Protein AF-A0A3B9D606-F1 (afdb_monomer)

Nearest PDB structures (foldseek):
  7p5m-assembly1_B  TM=1.530E-01  e=7.266E+00  Homo sapiens
  7p54-assembly1_B  TM=1.632E-01  e=9.571E+00  Homo sapiens

Mean predicted aligned error: 5.42 Å

Secondary structure (DSSP, 8-state):
---TTHHHHHHHHHHHHHT--HHHHHHHHHHHHHHHHHHHHHHHHHHHHHHHHHHHHHHHHHHHHHHHH-SS--HHHHHHHHHHHHHHTTTTB-TTSB-TT-HHHHHHHHHHHHHGGGGGGSHHHHHHHHHHHHHHHHHHHHHHHSPPPPHHHHHHHHHHS-HHHHHHS-HHHHHHHHHHHHIIIIIHHHHHHHHHHHHHHHHHHHHHHT--SHHHHHHHHHHGGGTT--HHHHHHHHHH-

Radius of gyration: 26.98 Å; Cα contacts (8 Å, |Δi|>4): 213; chains: 1; bounding box: 65×30×75 Å

Structure (mmCIF, N/CA/C/O backbone):
data_AF-A0A3B9D606-F1
#
_entry.id   AF-A0A3B9D606-F1
#
loop_
_atom_site.group_PDB
_atom_site.id
_atom_site.type_symbol
_atom_site.label_atom_id
_atom_site.label_alt_id
_atom_site.label_comp_id
_atom_site.label_asym_id
_atom_site.label_entity_id
_atom_site.label_seq_id
_atom_site.pdbx_PDB_ins_code
_atom_site.Cartn_x
_atom_site.Cartn_y
_atom_site.Cartn_z
_atom_site.occupancy
_atom_site.B_iso_or_equiv
_atom_site.auth_seq_id
_atom_site.auth_comp_id
_atom_site.auth_asym_id
_atom_site.auth_atom_id
_atom_site.pdbx_PDB_model_num
ATOM 1 N N . MET A 1 1 ? 32.172 -7.379 -9.299 1.00 36.72 1 MET A N 1
ATOM 2 C CA . MET A 1 1 ? 31.245 -6.794 -8.311 1.00 36.72 1 MET A CA 1
ATOM 3 C C . MET A 1 1 ? 30.836 -5.449 -8.864 1.00 36.72 1 MET A C 1
ATOM 5 O O . MET A 1 1 ? 31.648 -4.536 -8.827 1.00 36.72 1 MET A O 1
ATOM 9 N N . PHE A 1 2 ? 29.664 -5.385 -9.486 1.00 43.66 2 PHE A N 1
ATOM 10 C CA . PHE A 1 2 ? 29.096 -4.145 -10.012 1.00 43.66 2 PHE A CA 1
ATOM 11 C C . PHE A 1 2 ? 28.430 -3.394 -8.852 1.00 43.66 2 PHE A C 1
ATOM 13 O O . PHE A 1 2 ? 27.805 -4.020 -7.994 1.00 43.66 2 PHE A O 1
ATOM 20 N N . GLY A 1 3 ? 28.663 -2.089 -8.749 1.00 42.41 3 GLY A N 1
ATOM 21 C CA . GLY A 1 3 ? 28.030 -1.233 -7.753 1.00 42.41 3 GLY A CA 1
ATOM 22 C C . GLY A 1 3 ? 26.578 -0.932 -8.132 1.00 42.41 3 GLY A C 1
ATOM 23 O O . GLY A 1 3 ? 26.237 -0.882 -9.304 1.00 42.41 3 GLY A O 1
ATOM 24 N N . ARG A 1 4 ? 25.725 -0.681 -7.133 1.00 50.84 4 ARG A N 1
ATOM 25 C CA . ARG A 1 4 ? 24.256 -0.471 -7.232 1.00 50.84 4 ARG A CA 1
ATOM 26 C C . ARG A 1 4 ? 23.772 0.693 -8.124 1.00 50.84 4 ARG A C 1
ATOM 28 O O . ARG A 1 4 ? 22.576 0.895 -8.255 1.00 50.84 4 ARG A O 1
ATOM 35 N N . ASN A 1 5 ? 24.679 1.514 -8.658 1.00 59.31 5 ASN A N 1
ATOM 36 C CA . ASN A 1 5 ? 24.373 2.584 -9.623 1.00 59.31 5 ASN A CA 1
ATOM 37 C C . ASN A 1 5 ? 24.813 2.216 -11.051 1.00 59.31 5 ASN A C 1
ATOM 39 O O . ASN A 1 5 ? 24.544 2.967 -11.986 1.00 59.31 5 ASN A O 1
ATOM 43 N N . ASP A 1 6 ? 25.488 1.079 -11.223 1.00 80.25 6 ASP A N 1
ATOM 44 C CA . ASP A 1 6 ? 26.112 0.708 -12.485 1.00 80.25 6 ASP A CA 1
ATOM 45 C C . ASP A 1 6 ? 25.091 0.066 -13.435 1.00 80.25 6 ASP A C 1
ATOM 47 O O . ASP A 1 6 ? 25.188 0.272 -14.639 1.00 80.25 6 ASP A O 1
ATOM 51 N N . PHE A 1 7 ? 24.081 -0.665 -12.941 1.00 90.44 7 PHE A N 1
ATOM 52 C CA . PHE A 1 7 ? 23.128 -1.361 -13.816 1.00 90.44 7 PHE A CA 1
ATOM 53 C C . PHE A 1 7 ? 22.207 -0.407 -14.578 1.00 90.44 7 PHE A C 1
ATOM 55 O O . PHE A 1 7 ? 22.089 -0.514 -15.795 1.00 90.44 7 PHE A O 1
ATOM 62 N N . ILE A 1 8 ? 21.600 0.572 -13.901 1.00 92.19 8 ILE A N 1
ATOM 63 C CA . ILE A 1 8 ? 20.728 1.558 -14.562 1.00 92.19 8 ILE A CA 1
ATOM 64 C C . ILE A 1 8 ? 21.511 2.401 -15.568 1.00 92.19 8 ILE A C 1
ATOM 66 O O . ILE A 1 8 ? 21.001 2.691 -16.651 1.00 92.19 8 ILE A O 1
ATOM 70 N N . GLU A 1 9 ? 22.756 2.762 -15.252 1.00 92.88 9 GLU A N 1
ATOM 71 C CA . GLU A 1 9 ? 23.627 3.453 -16.204 1.00 92.88 9 GLU A CA 1
ATOM 72 C C . GLU A 1 9 ? 24.025 2.538 -17.377 1.00 92.88 9 GLU A C 1
ATOM 74 O O . GLU A 1 9 ? 24.015 2.994 -18.518 1.00 92.88 9 GLU A O 1
ATOM 79 N N . ASN A 1 10 ? 24.242 1.236 -17.157 1.00 94.06 10 ASN A N 1
ATOM 80 C CA . ASN A 1 10 ? 24.455 0.272 -18.244 1.00 94.06 10 ASN A CA 1
ATOM 81 C C . ASN A 1 10 ? 23.221 0.145 -19.153 1.00 94.06 10 ASN A C 1
ATOM 83 O O . ASN A 1 10 ? 23.363 0.111 -20.375 1.00 94.06 10 ASN A O 1
ATOM 87 N N . ILE A 1 11 ? 22.010 0.113 -18.586 1.00 95.94 11 ILE A N 1
ATOM 88 C CA . ILE A 1 11 ? 20.757 0.098 -19.356 1.00 95.94 11 ILE A CA 1
ATOM 89 C C . ILE A 1 11 ? 20.606 1.386 -20.161 1.00 95.94 11 ILE A C 1
ATOM 91 O O . ILE A 1 11 ? 20.284 1.343 -21.346 1.00 95.94 11 ILE A O 1
ATOM 95 N N . LYS A 1 12 ? 20.889 2.537 -19.554 1.00 96.25 12 LYS A N 1
ATOM 96 C CA . LYS A 1 12 ? 20.883 3.837 -20.231 1.00 96.25 12 LYS A CA 1
ATOM 97 C C . LYS A 1 12 ? 21.862 3.874 -21.407 1.00 96.25 12 LYS A C 1
ATOM 99 O O . LYS A 1 12 ? 21.489 4.333 -22.489 1.00 96.25 12 LYS A O 1
ATOM 104 N N . ASP A 1 13 ? 23.084 3.386 -21.214 1.00 96.06 13 ASP A N 1
ATOM 105 C CA . ASP A 1 13 ? 24.101 3.314 -22.263 1.00 96.06 13 ASP A CA 1
ATOM 106 C C . ASP A 1 13 ? 23.686 2.346 -23.381 1.00 96.06 13 ASP A C 1
ATOM 108 O O . ASP A 1 13 ? 23.854 2.658 -24.563 1.00 96.06 13 ASP A O 1
ATOM 112 N N . ALA A 1 14 ? 23.074 1.211 -23.035 1.00 96.38 14 ALA A N 1
ATOM 113 C CA . ALA A 1 14 ? 22.536 0.247 -23.992 1.00 96.38 14 ALA A CA 1
ATOM 114 C C . ALA A 1 14 ? 21.368 0.809 -24.808 1.00 96.38 14 ALA A C 1
ATOM 116 O O . ALA A 1 14 ? 21.362 0.670 -26.031 1.00 96.38 14 ALA A O 1
ATOM 117 N N . LEU A 1 15 ? 20.428 1.514 -24.175 1.00 97.25 15 LEU A N 1
ATOM 118 C CA . LEU A 1 15 ? 19.340 2.216 -24.862 1.00 97.25 15 LEU A CA 1
ATOM 119 C C . LEU A 1 15 ? 19.886 3.269 -25.832 1.00 97.25 15 LEU A C 1
ATOM 121 O O . LEU A 1 15 ? 19.448 3.341 -26.982 1.00 97.25 15 LEU A O 1
ATOM 125 N N . ALA A 1 16 ? 20.885 4.047 -25.408 1.00 96.25 16 ALA A N 1
ATOM 126 C CA . ALA A 1 16 ? 21.524 5.037 -26.268 1.00 96.25 16 ALA A CA 1
ATOM 127 C C . ALA A 1 16 ? 22.238 4.379 -27.462 1.00 96.25 16 ALA A C 1
ATOM 129 O O . ALA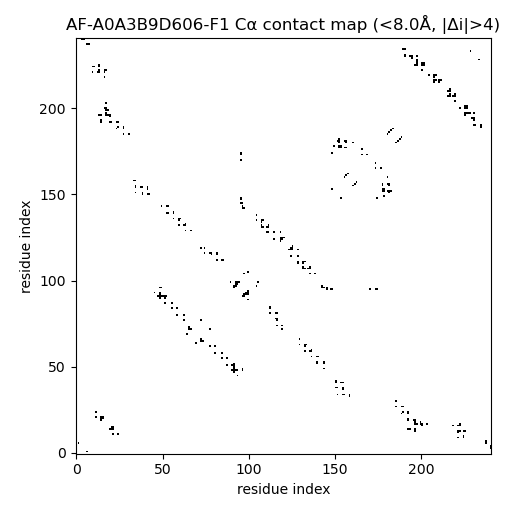 A 1 16 ? 22.096 4.837 -28.597 1.00 96.25 16 ALA A O 1
ATOM 130 N N . ALA A 1 17 ? 22.966 3.282 -27.229 1.00 94.69 17 ALA A N 1
ATOM 131 C CA . ALA A 1 17 ? 23.644 2.521 -28.276 1.00 94.69 17 ALA A CA 1
ATOM 132 C C . ALA A 1 17 ? 22.662 1.867 -29.264 1.00 94.69 17 ALA A C 1
ATOM 134 O O . ALA A 1 17 ? 22.966 1.785 -30.458 1.00 94.69 17 ALA A O 1
ATOM 135 N N . ALA A 1 18 ? 21.491 1.445 -28.782 1.00 94.81 18 ALA A N 1
ATOM 136 C CA . ALA A 1 18 ? 20.407 0.897 -29.590 1.00 94.81 18 ALA A CA 1
ATOM 137 C C . ALA A 1 18 ? 19.633 1.977 -30.372 1.00 94.81 18 ALA A C 1
ATOM 139 O O . ALA A 1 18 ? 18.879 1.635 -31.276 1.00 94.81 18 ALA A O 1
ATOM 140 N N . GLY A 1 19 ? 19.847 3.266 -30.079 1.00 93.75 19 GLY A N 1
ATOM 141 C CA . GLY A 1 19 ? 19.179 4.383 -30.755 1.00 93.75 19 GLY A CA 1
ATOM 142 C C . GLY A 1 19 ? 17.795 4.724 -30.191 1.00 93.75 19 GLY A C 1
ATOM 143 O O . GLY A 1 19 ? 16.973 5.295 -30.903 1.00 93.75 19 GLY A O 1
ATOM 144 N N . CYS A 1 20 ? 17.527 4.375 -28.932 1.00 96.69 20 CYS A N 1
ATOM 145 C CA . CYS A 1 20 ? 16.250 4.637 -28.269 1.00 96.69 20 CYS A CA 1
ATOM 146 C C . CYS A 1 20 ? 16.041 6.116 -27.904 1.00 96.69 20 CYS A C 1
ATOM 148 O O . CYS A 1 20 ? 16.980 6.916 -27.842 1.00 96.69 20 CYS A O 1
ATOM 150 N N . ASP A 1 21 ? 14.790 6.473 -27.590 1.00 96.31 21 ASP A N 1
ATOM 151 C CA . ASP A 1 21 ? 14.435 7.812 -27.116 1.00 96.31 21 ASP A CA 1
ATOM 152 C C . ASP A 1 21 ? 14.974 8.069 -25.696 1.00 96.31 21 ASP A C 1
ATOM 154 O O . ASP A 1 21 ? 14.359 7.759 -24.672 1.00 96.31 21 ASP A O 1
ATOM 158 N N . MET A 1 22 ? 16.141 8.709 -25.632 1.00 97.25 22 MET A N 1
ATOM 159 C CA . MET A 1 22 ? 16.761 9.096 -24.365 1.00 97.25 22 MET A CA 1
ATOM 160 C C . MET A 1 22 ? 16.014 10.226 -23.640 1.00 97.25 22 MET A C 1
ATOM 162 O O . MET A 1 22 ? 16.266 10.463 -22.458 1.00 97.25 22 MET A O 1
ATOM 166 N N . GLY A 1 23 ? 15.122 10.956 -24.316 1.00 97.25 23 GLY A N 1
ATOM 167 C CA . GLY A 1 23 ? 14.198 11.895 -23.683 1.00 97.25 23 GLY A CA 1
ATOM 168 C C . GLY A 1 23 ? 13.175 11.161 -22.822 1.00 97.25 23 GLY A C 1
ATOM 169 O O . GLY A 1 23 ? 13.032 11.494 -21.642 1.00 97.25 23 GLY A O 1
ATOM 170 N N . ALA A 1 24 ? 12.549 10.121 -23.378 1.00 96.44 24 ALA A N 1
ATOM 171 C CA . ALA A 1 24 ? 11.642 9.234 -22.653 1.00 96.44 24 ALA A CA 1
ATOM 172 C C . ALA A 1 24 ? 12.343 8.557 -21.463 1.00 96.44 24 ALA A C 1
ATOM 174 O O . ALA A 1 24 ? 11.841 8.640 -20.339 1.00 96.44 24 ALA A O 1
ATOM 175 N N . PHE A 1 25 ? 13.552 8.007 -21.665 1.00 97.38 25 PHE A N 1
ATOM 176 C CA . PHE A 1 25 ? 14.328 7.403 -20.572 1.00 97.38 25 PHE A CA 1
ATOM 177 C C . PHE A 1 25 ? 14.600 8.393 -19.436 1.00 97.38 25 PHE A C 1
ATOM 179 O O . PHE A 1 25 ? 14.359 8.084 -18.276 1.00 97.38 25 PHE A O 1
ATOM 186 N N . ARG A 1 26 ? 15.074 9.610 -19.746 1.00 97.38 26 ARG A N 1
ATOM 187 C CA . ARG A 1 26 ? 15.380 10.621 -18.718 1.00 97.38 26 ARG A CA 1
ATOM 188 C C . ARG A 1 26 ? 14.141 11.062 -17.942 1.00 97.38 26 ARG A C 1
ATOM 190 O O . ARG A 1 26 ? 14.248 11.360 -16.754 1.00 97.38 26 ARG A O 1
ATOM 197 N N . SER A 1 27 ? 12.984 11.148 -18.597 1.00 96.81 27 SER A N 1
ATOM 198 C CA . SER A 1 27 ? 11.717 11.454 -17.924 1.00 96.81 27 SER A CA 1
ATOM 199 C C . SER A 1 27 ? 11.313 10.328 -16.974 1.00 96.81 27 SER A C 1
ATOM 201 O O . SER A 1 27 ? 10.992 10.602 -15.818 1.00 96.81 27 SER A O 1
ATOM 203 N N . TRP A 1 28 ? 11.419 9.075 -17.420 1.00 97.44 28 TRP A N 1
ATOM 204 C CA . TRP A 1 28 ? 11.172 7.904 -16.582 1.00 97.44 28 TRP A CA 1
ATOM 205 C C . TRP A 1 28 ? 12.159 7.798 -15.409 1.00 97.44 28 TRP A C 1
ATOM 207 O O . TRP A 1 28 ? 11.735 7.638 -14.267 1.00 97.44 28 TRP A O 1
ATOM 217 N N . GLN A 1 29 ? 13.458 8.001 -15.650 1.00 95.88 29 GLN A N 1
ATOM 218 C CA . GLN A 1 29 ? 14.511 7.938 -14.631 1.00 95.88 29 GLN A CA 1
ATOM 219 C C . GLN A 1 29 ? 14.246 8.925 -13.484 1.00 95.88 29 GLN A C 1
ATOM 221 O O . GLN A 1 29 ? 14.368 8.571 -12.316 1.00 95.88 29 GLN A O 1
ATOM 226 N N . LYS A 1 30 ? 13.769 10.141 -13.789 1.00 96.12 30 LYS A N 1
ATOM 227 C CA . LYS A 1 30 ? 13.361 11.111 -12.756 1.00 96.12 30 LYS A CA 1
ATOM 228 C C . LYS A 1 30 ? 12.210 10.607 -11.886 1.00 96.12 30 LYS A C 1
ATOM 230 O O . LYS A 1 30 ? 12.155 10.944 -10.702 1.00 96.12 30 LYS A O 1
ATOM 235 N N . MET A 1 31 ? 11.263 9.870 -12.467 1.00 97.06 31 MET A N 1
ATOM 236 C CA . MET A 1 31 ? 10.172 9.263 -11.706 1.00 97.06 31 MET A CA 1
ATOM 237 C C . MET A 1 31 ? 10.685 8.109 -10.846 1.00 97.06 31 MET A C 1
ATOM 239 O O . MET A 1 31 ? 10.350 8.045 -9.664 1.00 97.06 31 MET A O 1
ATOM 243 N N . TYR A 1 32 ? 11.558 7.269 -11.409 1.00 95.56 32 TYR A N 1
ATOM 244 C CA . TYR A 1 32 ? 12.202 6.151 -10.719 1.00 95.56 32 TYR A CA 1
ATOM 245 C C . TYR A 1 32 ? 12.994 6.628 -9.495 1.00 95.56 32 TYR A C 1
ATOM 247 O O . TYR A 1 32 ? 12.783 6.123 -8.395 1.00 95.56 32 TYR A O 1
ATOM 255 N N . ASP A 1 33 ? 13.819 7.667 -9.639 1.00 94.38 33 ASP A N 1
ATOM 256 C CA . ASP A 1 33 ? 14.636 8.196 -8.541 1.00 94.38 33 ASP A CA 1
ATOM 257 C C . ASP A 1 33 ? 13.774 8.692 -7.369 1.00 94.38 33 ASP A C 1
ATOM 259 O O . ASP A 1 33 ? 14.082 8.456 -6.195 1.00 94.38 33 ASP A O 1
ATOM 263 N N . LYS A 1 34 ? 12.658 9.371 -7.674 1.00 95.31 34 LYS A N 1
ATOM 264 C CA . LYS A 1 34 ? 11.694 9.825 -6.660 1.00 95.31 34 LYS A CA 1
ATOM 265 C C . LYS A 1 34 ? 10.994 8.647 -5.988 1.00 95.31 34 LYS A C 1
ATOM 267 O O . LYS A 1 34 ? 10.892 8.634 -4.760 1.00 95.31 34 LYS A O 1
ATOM 272 N N . LEU A 1 35 ? 10.543 7.673 -6.779 1.00 95.25 35 LEU A N 1
ATOM 273 C CA . LEU A 1 35 ? 9.892 6.459 -6.297 1.00 95.25 35 LEU A CA 1
ATOM 274 C C . LEU A 1 35 ? 10.816 5.699 -5.340 1.00 95.25 35 LEU A C 1
ATOM 276 O O . LEU A 1 35 ? 10.450 5.468 -4.189 1.00 95.25 35 LEU A O 1
ATOM 280 N N . LYS A 1 36 ? 12.047 5.406 -5.769 1.00 92.69 36 LYS A N 1
ATOM 281 C CA . LYS A 1 36 ? 13.069 4.714 -4.973 1.00 92.69 36 LYS A CA 1
ATOM 282 C C . LYS A 1 36 ? 13.343 5.421 -3.650 1.00 92.69 36 LYS A C 1
ATOM 284 O O . LYS A 1 36 ? 13.369 4.785 -2.599 1.00 92.69 36 LYS A O 1
ATOM 289 N N . LYS A 1 37 ? 13.483 6.751 -3.679 1.00 93.88 37 LYS A N 1
ATOM 290 C CA . LYS A 1 37 ? 13.746 7.556 -2.478 1.00 93.88 37 LYS A CA 1
ATOM 291 C C . LYS A 1 37 ? 12.614 7.490 -1.447 1.00 93.88 37 LYS A C 1
ATOM 293 O O . LYS A 1 37 ? 12.882 7.635 -0.257 1.00 93.88 37 LYS A O 1
ATOM 298 N N . LYS A 1 38 ? 11.366 7.319 -1.888 1.00 95.44 38 LYS A N 1
ATOM 299 C CA . LYS A 1 38 ? 10.172 7.360 -1.028 1.00 95.44 38 LYS A CA 1
ATOM 300 C C . LYS A 1 38 ? 9.596 5.991 -0.677 1.00 95.44 38 LYS A C 1
ATOM 302 O O . LYS A 1 38 ? 8.870 5.895 0.309 1.00 95.44 38 LYS A O 1
ATOM 307 N N . LYS A 1 39 ? 9.975 4.941 -1.410 1.00 93.50 39 LYS A N 1
ATOM 308 C CA . LYS A 1 39 ? 9.455 3.576 -1.252 1.00 93.50 39 LYS A CA 1
ATOM 309 C C . LYS A 1 39 ? 9.574 3.059 0.185 1.00 93.50 39 LYS A C 1
ATOM 311 O O . LYS A 1 39 ? 8.573 2.658 0.760 1.00 93.50 39 LYS A O 1
ATOM 316 N N . SER A 1 40 ? 10.765 3.135 0.787 1.00 94.31 40 SER A N 1
ATOM 317 C CA . SER A 1 40 ? 10.995 2.620 2.151 1.00 94.31 40 SER A CA 1
ATOM 318 C C . SER A 1 40 ? 10.203 3.384 3.216 1.00 94.31 40 SER A C 1
ATOM 320 O O . SER A 1 40 ? 9.628 2.764 4.104 1.00 94.31 40 SER A O 1
ATOM 322 N N . GLU A 1 41 ? 10.128 4.716 3.113 1.00 95.62 41 GLU A N 1
ATOM 323 C CA . GLU A 1 41 ? 9.342 5.545 4.040 1.00 95.62 41 GLU A CA 1
ATOM 324 C C . GLU A 1 41 ? 7.861 5.150 3.996 1.00 95.62 41 GLU A C 1
ATOM 326 O O . GLU A 1 41 ? 7.200 5.043 5.033 1.00 95.62 41 GLU A O 1
ATOM 331 N N . GLN A 1 42 ? 7.356 4.904 2.787 1.00 95.62 42 GLN A N 1
ATOM 332 C CA . GLN A 1 42 ? 5.962 4.567 2.572 1.00 95.62 42 GLN A CA 1
ATOM 333 C C . GLN A 1 42 ? 5.628 3.131 2.986 1.00 95.62 42 GLN A C 1
ATOM 335 O O . GLN A 1 42 ? 4.582 2.901 3.593 1.00 95.62 42 GLN A O 1
ATOM 340 N N . GLU A 1 43 ? 6.537 2.189 2.742 1.00 96.12 43 GLU A N 1
ATOM 341 C CA . GLU A 1 43 ? 6.437 0.820 3.245 1.00 96.12 43 GLU A CA 1
ATOM 342 C C . GLU A 1 43 ? 6.389 0.788 4.775 1.00 96.12 43 GLU A C 1
ATOM 344 O O . GLU A 1 43 ? 5.486 0.193 5.360 1.00 96.12 43 GLU A O 1
ATOM 349 N N . ASP A 1 44 ? 7.311 1.493 5.436 1.00 97.12 44 ASP A N 1
ATOM 350 C CA . ASP A 1 44 ? 7.365 1.562 6.895 1.00 97.12 44 ASP A CA 1
ATOM 351 C C . ASP A 1 44 ? 6.127 2.240 7.483 1.00 97.12 44 ASP A C 1
ATOM 353 O O . ASP A 1 44 ? 5.687 1.903 8.585 1.00 97.12 44 ASP A O 1
ATOM 357 N N . ARG A 1 45 ? 5.554 3.225 6.786 1.00 95.88 45 ARG A N 1
ATOM 358 C CA . ARG A 1 45 ? 4.295 3.852 7.194 1.00 95.88 45 ARG A CA 1
ATOM 359 C C . ARG A 1 45 ? 3.141 2.853 7.127 1.00 95.88 45 ARG A C 1
ATOM 361 O O . ARG A 1 45 ? 2.461 2.677 8.135 1.00 95.88 45 ARG A O 1
ATOM 368 N N . TYR A 1 46 ? 2.951 2.187 5.988 1.00 96.56 46 TYR A N 1
ATOM 369 C CA . TYR A 1 46 ? 1.873 1.212 5.814 1.00 96.56 46 TYR A CA 1
ATOM 370 C C . TYR A 1 46 ? 2.002 0.042 6.797 1.00 96.56 46 TYR A C 1
ATOM 372 O O . TYR A 1 46 ? 1.048 -0.283 7.508 1.00 96.56 46 TYR A O 1
ATOM 380 N N . ARG A 1 47 ? 3.210 -0.528 6.920 1.00 97.31 47 ARG A N 1
ATOM 381 C CA . ARG A 1 47 ? 3.507 -1.632 7.842 1.00 97.31 47 ARG A CA 1
ATOM 382 C C . ARG A 1 47 ? 3.175 -1.261 9.285 1.00 97.31 47 ARG A C 1
ATOM 384 O O . ARG A 1 47 ? 2.485 -2.022 9.957 1.00 97.31 47 ARG A O 1
ATOM 391 N N . ARG A 1 48 ? 3.594 -0.074 9.745 1.00 97.19 48 ARG A N 1
ATOM 392 C CA . ARG A 1 48 ? 3.288 0.406 11.103 1.00 97.19 48 ARG A CA 1
ATOM 393 C C . ARG A 1 48 ? 1.789 0.545 11.338 1.00 97.19 48 ARG A C 1
ATOM 395 O O . ARG A 1 48 ? 1.309 0.033 12.341 1.00 97.19 48 ARG A O 1
ATOM 402 N N . CYS A 1 49 ? 1.042 1.178 10.432 1.00 97.06 49 CYS A N 1
ATOM 403 C CA . CYS A 1 49 ? -0.414 1.303 10.579 1.00 97.06 49 CYS A CA 1
ATOM 404 C C . CYS A 1 49 ? -1.092 -0.073 10.661 1.00 97.06 49 CYS A C 1
ATOM 406 O O . CYS A 1 49 ? -1.974 -0.290 11.496 1.00 97.06 49 CYS A O 1
ATOM 408 N N . ARG A 1 50 ? -0.628 -1.035 9.856 1.00 97.38 50 ARG A N 1
ATOM 409 C CA . ARG A 1 50 ? -1.144 -2.404 9.879 1.00 97.38 50 ARG A CA 1
ATOM 410 C C . ARG A 1 50 ? -0.809 -3.153 11.165 1.00 97.38 50 ARG A C 1
ATOM 412 O O . ARG A 1 50 ? -1.674 -3.835 11.706 1.00 97.38 50 ARG A O 1
ATOM 419 N N . GLU A 1 51 ? 0.400 -2.996 11.692 1.00 97.31 51 GLU A N 1
ATOM 420 C CA . GLU A 1 51 ? 0.783 -3.543 12.999 1.00 97.31 51 GLU A CA 1
ATOM 421 C C . GLU A 1 51 ? -0.050 -2.947 14.139 1.00 97.31 51 GLU A C 1
ATOM 423 O O . GLU A 1 51 ? -0.509 -3.694 15.000 1.00 97.31 51 GLU A O 1
ATOM 428 N N . GLN A 1 52 ? -0.301 -1.633 14.136 1.00 97.25 52 GLN A N 1
ATOM 429 C CA . GLN A 1 52 ? -1.165 -1.009 15.147 1.00 97.25 52 GLN A CA 1
ATOM 430 C C . GLN A 1 52 ? -2.606 -1.514 15.050 1.00 97.25 52 GLN A C 1
ATOM 432 O O . GLN A 1 52 ? -3.215 -1.824 16.067 1.00 97.25 52 GLN A O 1
ATOM 437 N N . THR A 1 53 ? -3.128 -1.686 13.835 1.00 97.81 53 THR A N 1
ATOM 438 C CA . THR A 1 53 ? -4.471 -2.251 13.617 1.00 97.81 53 THR A CA 1
ATOM 439 C C . THR A 1 53 ? -4.577 -3.677 14.166 1.00 97.81 53 THR A C 1
ATOM 441 O O . THR A 1 53 ? -5.561 -4.015 14.819 1.00 97.81 53 THR A O 1
ATOM 444 N N . LYS A 1 54 ? -3.538 -4.506 13.981 1.00 98.00 54 LYS A N 1
ATOM 445 C CA . LYS A 1 54 ? -3.472 -5.853 14.576 1.00 98.00 54 LYS A CA 1
ATOM 446 C C . LY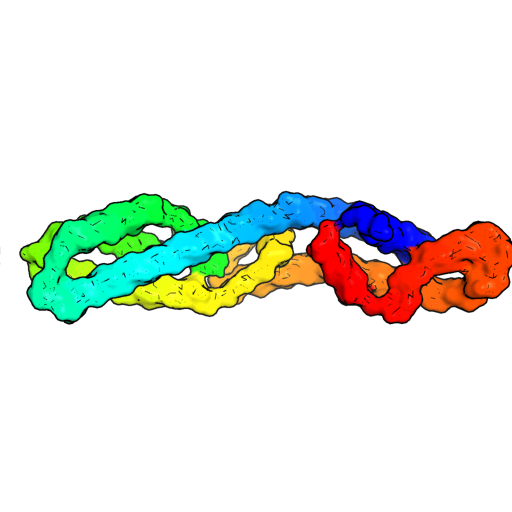S A 1 54 ? -3.440 -5.812 16.103 1.00 98.00 54 LYS A C 1
ATOM 448 O O . LYS A 1 54 ? -4.173 -6.561 16.732 1.00 98.00 54 LYS A O 1
ATOM 453 N N . ARG A 1 55 ? -2.659 -4.911 16.703 1.00 97.69 55 ARG A N 1
ATOM 454 C CA . ARG A 1 55 ? -2.621 -4.752 18.170 1.00 97.69 55 ARG A CA 1
ATOM 455 C C . ARG A 1 55 ? -3.973 -4.336 18.741 1.00 97.69 55 ARG A C 1
ATOM 457 O O . ARG A 1 55 ? -4.405 -4.893 19.740 1.00 97.69 55 ARG A O 1
ATOM 464 N N . VAL A 1 56 ? -4.666 -3.409 18.078 1.00 98.00 56 VAL A N 1
ATOM 465 C CA . VAL A 1 56 ? -6.038 -3.030 18.447 1.00 98.00 56 VAL A CA 1
ATOM 466 C C . VAL A 1 56 ? -6.976 -4.241 18.378 1.00 98.00 56 VAL A C 1
ATOM 468 O O . VAL A 1 56 ? -7.804 -4.415 19.268 1.00 98.00 56 VAL A O 1
ATOM 471 N N . GLN A 1 57 ? -6.832 -5.102 17.364 1.00 98.31 57 GLN A N 1
ATOM 472 C CA . GLN A 1 57 ? -7.607 -6.342 17.254 1.00 98.31 57 GLN A CA 1
ATOM 473 C C . GLN A 1 57 ? -7.300 -7.325 18.386 1.00 98.31 57 GLN A C 1
ATOM 475 O O . GLN A 1 57 ? -8.235 -7.855 18.979 1.00 98.31 57 GLN A O 1
ATOM 480 N N . GLU A 1 58 ? -6.028 -7.544 18.711 1.00 98.19 58 GLU A N 1
ATOM 481 C CA . GLU A 1 58 ? -5.608 -8.411 19.819 1.00 98.19 58 GLU A CA 1
ATOM 482 C C . GLU A 1 58 ? -6.166 -7.909 21.163 1.00 98.19 58 GLU A C 1
ATOM 484 O O . GLU A 1 58 ? -6.763 -8.683 21.914 1.00 98.19 58 GLU A O 1
ATOM 489 N N . ASP A 1 59 ? -6.060 -6.605 21.443 1.00 97.75 59 ASP A N 1
ATOM 490 C CA . ASP A 1 59 ? -6.614 -6.000 22.659 1.00 97.75 59 ASP A CA 1
ATOM 491 C C . ASP A 1 59 ? -8.145 -6.126 22.709 1.00 97.75 59 ASP A C 1
ATOM 493 O O . ASP A 1 59 ? -8.704 -6.503 23.742 1.00 97.75 59 ASP A O 1
ATOM 497 N N . ALA A 1 60 ? -8.836 -5.870 21.593 1.00 97.81 60 ALA A N 1
ATOM 498 C CA . ALA A 1 60 ? -10.288 -6.007 21.503 1.00 97.81 60 ALA A CA 1
ATOM 499 C C . ALA A 1 60 ? -10.751 -7.464 21.688 1.00 97.81 60 ALA A C 1
ATOM 501 O O . ALA A 1 60 ? -11.759 -7.695 22.354 1.00 97.81 60 ALA A O 1
ATOM 502 N N . GLN A 1 61 ? -10.003 -8.451 21.179 1.00 97.69 61 GLN A N 1
ATOM 503 C CA . GLN A 1 61 ? -10.285 -9.879 21.386 1.00 97.69 61 GLN A CA 1
ATOM 504 C C . GLN A 1 61 ? -10.149 -10.274 22.858 1.00 97.69 61 GLN A C 1
ATOM 506 O O . GLN A 1 61 ? -10.986 -11.003 23.388 1.00 97.69 61 GLN A O 1
ATOM 511 N N . LEU A 1 62 ? -9.120 -9.770 23.548 1.00 96.38 62 LEU A N 1
ATOM 512 C CA . LEU A 1 62 ? -8.970 -9.996 24.986 1.00 96.38 62 LEU A CA 1
ATOM 513 C C . LEU A 1 62 ? -10.132 -9.371 25.765 1.00 96.38 62 LEU A C 1
ATOM 515 O O . LEU A 1 62 ? -10.691 -10.017 26.652 1.00 96.38 62 LEU A O 1
ATOM 519 N N . MET A 1 63 ? -10.534 -8.145 25.414 1.00 96.25 63 MET A N 1
ATOM 520 C CA . MET A 1 63 ? -11.686 -7.482 26.030 1.00 96.25 63 MET A CA 1
ATOM 521 C C . MET A 1 63 ? -12.990 -8.260 25.796 1.00 96.25 63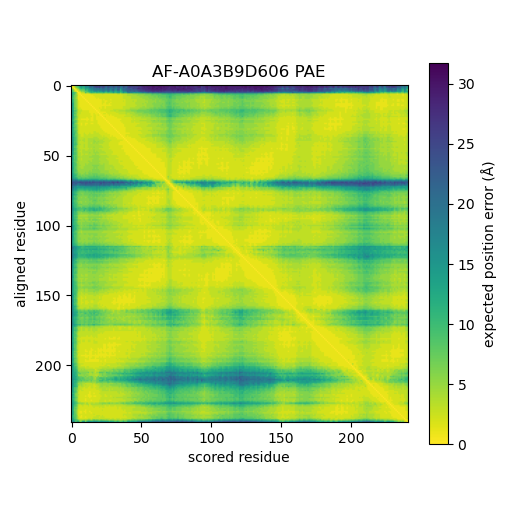 MET A C 1
ATOM 523 O O . MET A 1 63 ? -13.768 -8.420 26.737 1.00 96.25 63 MET A O 1
ATOM 527 N N . GLU A 1 64 ? -13.217 -8.771 24.584 1.00 96.62 64 GLU A N 1
ATOM 528 C CA . GLU A 1 64 ? -14.378 -9.600 24.233 1.00 96.62 64 GLU A CA 1
ATOM 529 C C . GLU A 1 64 ? -14.414 -10.887 25.063 1.00 96.62 64 GLU A C 1
ATOM 531 O O . GLU A 1 64 ? -15.388 -11.125 25.782 1.00 96.62 64 GLU A O 1
ATOM 536 N N . HIS A 1 65 ? -13.312 -11.640 25.096 1.00 94.75 65 HIS A N 1
ATOM 537 C CA . HIS A 1 65 ? -13.202 -12.870 25.880 1.00 94.75 65 HIS A CA 1
ATOM 538 C C . HIS A 1 65 ? -13.456 -12.630 27.378 1.00 94.75 65 HIS A C 1
ATOM 540 O O . HIS A 1 65 ? -14.155 -13.405 28.040 1.00 94.75 65 HIS A O 1
ATOM 546 N N . MET A 1 66 ? -12.922 -11.534 27.932 1.00 93.94 66 MET A N 1
ATOM 547 C CA . MET A 1 66 ? -13.172 -11.150 29.325 1.00 93.94 66 MET A CA 1
ATOM 548 C C . MET A 1 66 ? -14.656 -10.867 29.591 1.00 93.94 66 MET A C 1
ATOM 550 O O . MET A 1 66 ? -15.155 -11.205 30.664 1.00 93.94 66 MET A O 1
ATOM 554 N N . LEU A 1 67 ? -15.368 -10.242 28.651 1.00 91.44 67 LEU A N 1
ATOM 555 C CA . LEU A 1 67 ? -16.775 -9.875 28.822 1.00 91.44 67 LEU A CA 1
ATOM 556 C C . LEU A 1 67 ? -17.729 -11.063 28.661 1.00 91.44 67 LEU A C 1
ATOM 558 O O . LEU A 1 67 ? -18.737 -11.105 29.373 1.00 91.44 67 LEU A O 1
ATOM 562 N N . THR A 1 68 ? -17.403 -12.009 27.777 1.00 88.94 68 THR A N 1
ATOM 563 C CA . THR A 1 68 ? -18.248 -13.164 27.429 1.00 88.94 68 THR A CA 1
ATOM 564 C C . THR A 1 68 ? -18.022 -14.374 28.333 1.00 88.94 68 THR A C 1
ATOM 566 O O . THR A 1 68 ? -18.974 -15.074 28.679 1.00 88.94 68 THR A O 1
ATOM 569 N N . THR A 1 69 ? -16.774 -14.624 28.740 1.00 82.69 69 THR A N 1
ATOM 570 C CA . THR A 1 69 ? -16.380 -15.903 29.358 1.00 8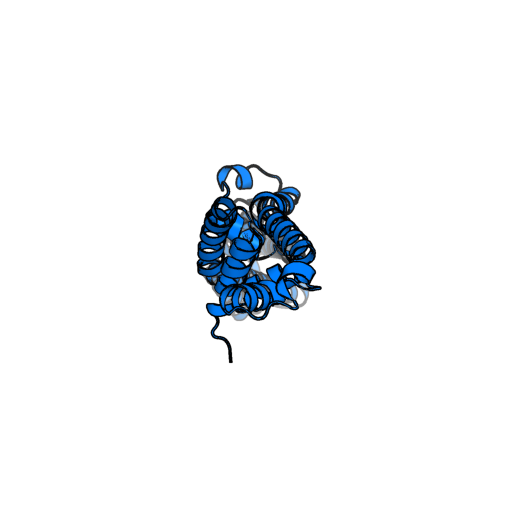2.69 69 THR A CA 1
ATOM 571 C C . THR A 1 69 ? -16.160 -15.793 30.868 1.00 82.69 69 THR A C 1
ATOM 573 O O . THR A 1 69 ? -16.303 -16.778 31.597 1.00 82.69 69 THR A O 1
ATOM 576 N N . ALA A 1 70 ? -15.832 -14.605 31.385 1.00 74.62 70 ALA A N 1
ATOM 577 C CA . ALA A 1 70 ? -15.531 -14.444 32.803 1.00 74.62 70 ALA A CA 1
ATOM 578 C C . ALA A 1 70 ? -16.802 -14.278 33.656 1.00 74.62 70 ALA A C 1
ATOM 580 O O . ALA A 1 70 ? -17.630 -13.401 33.407 1.00 74.62 70 ALA A O 1
ATOM 581 N N . GLN A 1 71 ? -16.910 -15.052 34.747 1.00 69.44 71 GLN A N 1
ATOM 582 C CA . GLN A 1 71 ? -17.927 -14.824 35.792 1.00 69.44 71 GLN A CA 1
ATOM 583 C C . GLN A 1 71 ? -17.806 -13.422 36.411 1.00 69.44 71 GLN A C 1
ATOM 585 O O . GLN A 1 71 ? -18.809 -12.806 36.768 1.00 69.44 71 GLN A O 1
ATOM 590 N N . SER A 1 72 ? -16.577 -12.911 36.515 1.00 76.00 72 SER A N 1
ATOM 591 C CA . SER A 1 72 ? -16.261 -11.550 36.942 1.00 76.00 72 SER A CA 1
ATOM 592 C C . SER A 1 72 ? -15.101 -11.008 36.112 1.00 76.00 72 SER A C 1
ATOM 594 O O . SER A 1 72 ? -14.073 -11.672 35.993 1.00 76.00 72 SER A O 1
ATOM 596 N N . VAL A 1 73 ? -15.249 -9.800 35.574 1.00 83.50 73 VAL A N 1
ATOM 597 C CA . VAL A 1 73 ? -14.219 -9.139 34.759 1.00 83.50 73 VAL A CA 1
ATOM 598 C C . VAL A 1 73 ? -13.141 -8.551 35.673 1.00 83.50 73 VAL A C 1
ATOM 600 O O . VAL A 1 73 ? -13.469 -7.803 36.596 1.00 83.50 73 VAL A O 1
ATOM 603 N N . ASP A 1 74 ? -11.860 -8.828 35.406 1.00 88.31 74 ASP A N 1
ATOM 604 C CA . ASP A 1 74 ? -10.760 -8.112 36.064 1.00 88.31 74 ASP A CA 1
ATOM 605 C C . ASP A 1 74 ? -10.714 -6.660 35.560 1.00 88.31 74 ASP A C 1
ATOM 607 O O . ASP A 1 74 ? -10.191 -6.350 34.488 1.00 88.31 74 ASP A O 1
ATOM 611 N N . GLY A 1 75 ? -11.267 -5.741 36.354 1.00 89.75 75 GLY A N 1
ATOM 612 C CA . GLY A 1 75 ? -11.306 -4.318 36.019 1.00 89.75 75 GLY A CA 1
ATOM 613 C C . GLY A 1 75 ? -9.926 -3.657 35.909 1.00 89.75 75 GLY A C 1
ATOM 614 O O . GLY A 1 75 ? -9.808 -2.625 35.244 1.00 89.75 75 GLY A O 1
ATOM 615 N N . 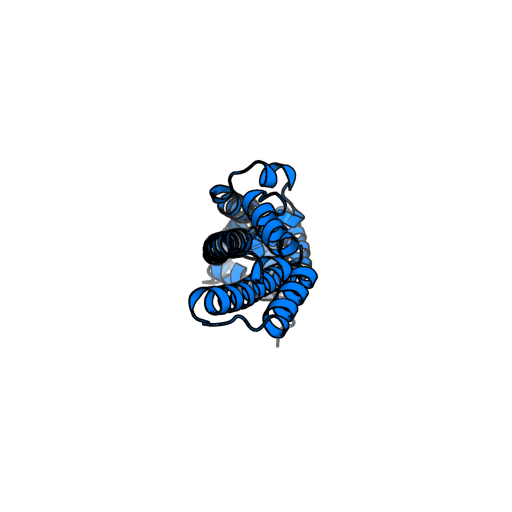LYS A 1 76 ? -8.875 -4.223 36.522 1.00 92.50 76 LYS A N 1
ATOM 616 C CA . LYS A 1 76 ? -7.505 -3.704 36.409 1.00 92.50 76 LYS A CA 1
ATOM 617 C C . LYS A 1 76 ? -6.913 -4.053 35.049 1.00 92.50 76 LYS A C 1
ATOM 619 O O . LYS A 1 76 ? -6.345 -3.176 34.399 1.00 92.50 76 LYS A O 1
ATOM 624 N N . GLU A 1 77 ? -7.060 -5.302 34.620 1.00 93.88 77 GLU A N 1
ATOM 625 C CA . GLU A 1 77 ? -6.619 -5.744 33.296 1.00 93.88 77 GLU A CA 1
ATOM 626 C C . GLU A 1 77 ? -7.427 -5.063 32.184 1.00 93.88 77 GLU A C 1
ATOM 628 O O . GLU A 1 77 ? -6.839 -4.486 31.271 1.00 93.88 77 GLU A O 1
ATOM 633 N N . PHE A 1 78 ? -8.753 -4.986 32.326 1.00 95.56 78 PHE A N 1
ATOM 634 C CA . PHE A 1 78 ? -9.613 -4.278 31.372 1.00 95.56 78 PHE A CA 1
ATOM 635 C C . PHE A 1 78 ? -9.258 -2.784 31.277 1.00 95.56 78 PHE A C 1
ATOM 637 O O . PHE A 1 78 ? -9.215 -2.195 30.197 1.00 95.56 78 PHE A O 1
ATOM 644 N N . GL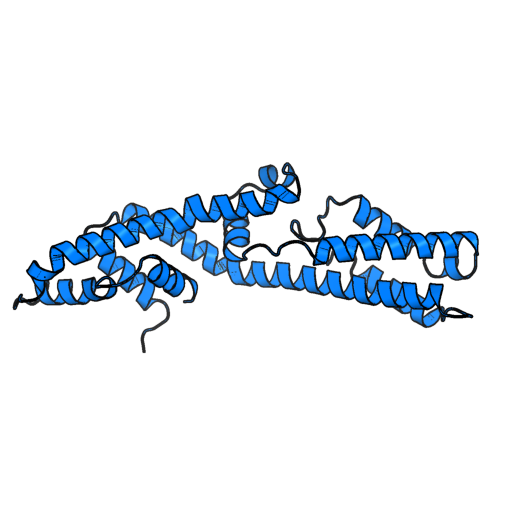Y A 1 79 ? -8.948 -2.158 32.417 1.00 96.56 79 GLY A N 1
ATOM 645 C CA . GLY A 1 79 ? -8.475 -0.776 32.470 1.00 96.56 79 GLY A CA 1
ATOM 646 C C . GLY A 1 79 ? -7.114 -0.561 31.799 1.00 96.56 79 GLY A C 1
ATOM 647 O O . GLY A 1 79 ? -6.886 0.515 31.244 1.00 96.56 79 GLY A O 1
ATOM 648 N N . ARG A 1 80 ? -6.223 -1.565 31.815 1.00 97.38 80 ARG A N 1
ATOM 649 C CA . ARG A 1 80 ? -4.955 -1.538 31.068 1.00 97.38 80 ARG A CA 1
ATOM 650 C C . ARG A 1 80 ? -5.221 -1.560 29.562 1.00 97.38 80 ARG A C 1
ATOM 652 O O . ARG A 1 80 ? -4.735 -0.666 28.882 1.00 97.38 80 ARG A O 1
ATOM 659 N N . LEU A 1 81 ? -6.049 -2.489 29.080 1.00 97.62 81 LEU A N 1
ATOM 660 C CA . LEU A 1 81 ? -6.408 -2.597 27.658 1.00 97.62 81 LEU A CA 1
ATOM 661 C C . LEU A 1 81 ? -7.028 -1.291 27.131 1.00 97.62 81 LEU A C 1
ATOM 663 O O . LEU A 1 81 ? -6.594 -0.752 26.121 1.00 97.62 81 LEU A O 1
ATOM 667 N N . LEU A 1 82 ? -7.954 -0.680 27.879 1.00 97.12 82 LEU A N 1
ATOM 668 C CA . LEU A 1 82 ? -8.519 0.630 27.518 1.00 97.12 82 LEU A CA 1
ATOM 669 C C . LEU A 1 82 ? -7.480 1.755 27.438 1.00 97.12 82 LEU A C 1
ATOM 671 O O . LEU A 1 82 ? -7.633 2.695 26.652 1.00 97.12 82 LEU A O 1
ATOM 675 N N . LYS A 1 83 ? -6.449 1.713 28.287 1.00 97.12 83 LYS A N 1
ATOM 676 C CA . LYS A 1 83 ? -5.355 2.685 28.243 1.00 97.12 83 LYS A CA 1
ATOM 677 C C . LYS A 1 83 ? -4.499 2.468 26.997 1.00 97.12 83 LYS A C 1
ATOM 679 O O . LYS A 1 83 ? -4.144 3.459 26.362 1.00 97.12 83 LYS A O 1
ATOM 684 N N . ASP A 1 84 ? -4.211 1.217 26.661 1.00 96.56 84 ASP A N 1
ATOM 685 C CA . ASP A 1 84 ? -3.429 0.840 25.484 1.00 96.56 84 ASP A CA 1
ATOM 686 C C . ASP A 1 84 ? -4.177 1.263 24.199 1.00 96.56 84 ASP A C 1
ATOM 688 O O . ASP A 1 84 ? -3.627 2.015 23.391 1.00 96.56 84 ASP A O 1
ATOM 692 N N . LEU A 1 85 ? -5.482 0.974 24.092 1.00 96.69 85 LEU A N 1
ATOM 693 C CA . LEU A 1 85 ? -6.346 1.495 23.019 1.00 96.69 85 LEU A CA 1
ATOM 694 C C . LEU A 1 85 ? -6.316 3.032 22.944 1.00 96.69 85 LEU A C 1
ATOM 696 O O . LEU A 1 85 ? -6.138 3.623 21.878 1.00 96.69 85 LEU A O 1
ATOM 700 N N . ARG A 1 86 ? -6.429 3.734 24.076 1.00 96.44 86 ARG A N 1
ATOM 701 C CA . ARG A 1 86 ? -6.373 5.205 24.073 1.00 96.44 86 ARG A CA 1
ATOM 702 C C . ARG A 1 86 ? -5.035 5.742 23.551 1.00 96.44 86 ARG A C 1
ATOM 704 O O . ARG A 1 86 ? -5.017 6.791 22.917 1.00 96.44 86 ARG A O 1
ATOM 711 N N . GLN A 1 87 ? -3.926 5.049 23.808 1.00 95.69 87 GLN A N 1
ATOM 712 C CA . GLN A 1 87 ? -2.607 5.428 23.289 1.00 95.69 87 GLN A CA 1
ATOM 713 C C . GLN A 1 87 ? -2.466 5.172 21.784 1.00 95.69 87 GLN A C 1
ATOM 715 O O . GLN A 1 87 ? -1.721 5.890 21.121 1.00 95.69 87 GLN A O 1
ATOM 720 N N . MET A 1 88 ? -3.184 4.184 21.249 1.00 94.19 88 MET A N 1
ATOM 721 C CA . MET A 1 88 ? -3.161 3.821 19.829 1.00 94.19 88 MET A CA 1
ATOM 722 C C . MET A 1 88 ? -4.128 4.636 18.957 1.00 94.19 88 MET A C 1
ATOM 724 O O . MET A 1 88 ? -4.126 4.459 17.737 1.00 94.19 88 MET A O 1
ATOM 728 N N . GLN A 1 89 ? -4.930 5.539 19.528 1.00 90.38 89 GLN A N 1
ATOM 729 C CA . GLN A 1 89 ? -5.896 6.340 18.770 1.00 90.38 89 GLN A CA 1
ATOM 730 C C . GLN A 1 89 ? -5.209 7.097 17.616 1.00 90.38 89 GLN A C 1
ATOM 732 O O . GLN A 1 89 ? -4.178 7.746 17.811 1.00 90.38 89 GLN A O 1
ATOM 737 N N . ASN A 1 90 ? -5.782 7.007 16.413 1.00 90.00 90 ASN A N 1
ATOM 738 C CA . ASN A 1 90 ? -5.264 7.571 15.155 1.00 90.00 90 ASN A CA 1
ATOM 739 C C . ASN A 1 90 ? -3.943 6.956 14.635 1.00 90.00 90 ASN A C 1
ATOM 741 O O . ASN A 1 90 ? -3.436 7.367 13.592 1.00 90.00 90 ASN A O 1
ATOM 745 N N . SER A 1 91 ? -3.338 5.990 15.339 1.00 93.06 91 SER A N 1
ATOM 746 C CA . SER A 1 91 ? -2.067 5.372 14.910 1.00 93.06 91 SER A CA 1
ATOM 747 C C . SER A 1 91 ? -2.242 4.305 13.820 1.00 93.06 91 SER A C 1
ATOM 749 O O . SER A 1 91 ? -1.293 3.980 13.105 1.00 93.06 91 SER A O 1
ATOM 751 N N . PHE A 1 92 ? -3.463 3.793 13.675 1.00 94.31 92 PHE A N 1
ATOM 752 C CA . PHE A 1 92 ? -3.877 2.818 12.666 1.00 94.31 92 PHE A CA 1
ATOM 753 C C . PHE A 1 92 ? -4.375 3.466 11.360 1.00 94.31 92 PHE A C 1
ATOM 755 O O . PHE A 1 92 ? -4.600 2.757 10.380 1.00 94.31 92 PHE A O 1
ATOM 762 N N . ASP A 1 93 ? -4.500 4.797 11.321 1.00 95.94 93 ASP A N 1
ATOM 763 C CA . ASP A 1 93 ? -5.083 5.519 10.191 1.00 95.94 93 ASP A CA 1
ATOM 764 C C . ASP A 1 93 ? -4.249 5.390 8.913 1.00 95.94 93 ASP A C 1
ATOM 766 O O . ASP A 1 93 ? -3.141 5.933 8.794 1.00 95.94 93 ASP A O 1
ATOM 770 N N . HIS A 1 94 ? -4.825 4.740 7.910 1.00 95.06 94 HIS A N 1
ATOM 771 C CA . HIS A 1 94 ? -4.271 4.649 6.573 1.00 95.06 94 HIS A CA 1
ATOM 772 C C . HIS A 1 94 ? -5.381 4.441 5.541 1.00 95.06 94 HIS A C 1
ATOM 774 O O . HIS A 1 94 ? -6.263 3.610 5.718 1.00 95.06 94 HIS A O 1
ATOM 780 N N . GLU A 1 95 ? -5.292 5.148 4.417 1.00 93.19 95 GLU A N 1
ATOM 781 C CA . GLU A 1 95 ? -6.349 5.201 3.397 1.00 93.19 95 GLU A CA 1
ATOM 782 C C . GLU A 1 95 ? -6.761 3.827 2.839 1.00 93.19 95 GLU A C 1
ATOM 784 O O . GLU A 1 95 ? -7.931 3.580 2.568 1.00 93.19 95 GLU A O 1
ATOM 789 N N . PHE A 1 96 ? -5.791 2.919 2.723 1.00 93.56 96 PHE A N 1
ATOM 790 C CA . PHE A 1 96 ? -5.969 1.538 2.252 1.00 93.56 96 PHE A CA 1
ATOM 791 C C . PHE A 1 96 ? -6.147 0.511 3.381 1.00 93.56 96 PHE A C 1
ATOM 793 O O . PHE A 1 96 ? -6.057 -0.686 3.141 1.00 93.56 96 PHE A O 1
ATOM 800 N N . LEU A 1 97 ? -6.341 0.967 4.618 1.00 94.38 97 LEU A N 1
ATOM 801 C CA . LEU A 1 97 ? -6.573 0.118 5.783 1.00 94.38 97 LEU A CA 1
ATOM 802 C C . LEU A 1 97 ? -7.788 0.658 6.544 1.00 94.38 97 LEU A C 1
ATOM 804 O O . LEU A 1 97 ? -8.909 0.436 6.096 1.00 94.38 97 LEU A O 1
ATOM 808 N N . VAL A 1 98 ? -7.570 1.420 7.620 1.00 94.62 98 VAL A N 1
ATOM 809 C CA . VAL A 1 98 ? -8.604 2.181 8.332 1.00 94.62 98 VAL A CA 1
ATOM 810 C C . VAL A 1 98 ? -8.516 3.639 7.889 1.00 94.62 98 VAL A C 1
ATOM 812 O O . VAL A 1 98 ? -7.579 4.347 8.265 1.00 94.62 98 VAL A O 1
ATOM 815 N N . SER A 1 99 ? -9.456 4.101 7.063 1.00 92.25 99 SER A N 1
ATOM 816 C CA . SER A 1 99 ? -9.431 5.495 6.610 1.00 92.25 99 SER A CA 1
ATOM 817 C C . SER A 1 99 ? -9.776 6.445 7.760 1.00 92.25 99 SER A C 1
ATOM 819 O O . SER A 1 99 ? -10.584 6.141 8.635 1.00 92.25 99 SER A O 1
ATOM 821 N N . LYS A 1 100 ? -9.201 7.651 7.731 1.00 92.00 100 LYS A N 1
ATOM 822 C CA . LYS A 1 100 ? -9.567 8.733 8.662 1.00 92.00 100 LYS A CA 1
ATOM 823 C C . LYS A 1 100 ? -11.017 9.179 8.507 1.00 92.00 100 LYS A C 1
ATOM 825 O O . LYS A 1 100 ? -11.576 9.774 9.421 1.00 92.00 100 LYS A O 1
ATOM 830 N N . GLU A 1 101 ? -11.599 8.921 7.342 1.00 90.50 101 GLU A N 1
ATOM 831 C CA . GLU A 1 101 ? -12.975 9.281 7.013 1.00 90.50 101 GLU A CA 1
ATOM 832 C C . GLU A 1 101 ? -13.972 8.159 7.347 1.00 90.50 101 GLU A C 1
ATOM 834 O O . GLU A 1 101 ? -15.177 8.347 7.182 1.00 90.50 101 GLU A O 1
ATOM 839 N N . ASP A 1 102 ? -13.495 7.012 7.847 1.00 92.62 102 ASP A N 1
ATOM 840 C CA . ASP A 1 102 ? -14.330 5.879 8.254 1.00 92.62 102 ASP A CA 1
ATOM 841 C C . ASP A 1 102 ? -15.073 6.187 9.565 1.00 92.62 102 ASP A C 1
ATOM 843 O O . ASP A 1 102 ? -14.640 5.862 10.674 1.00 92.62 102 ASP A O 1
ATOM 847 N N . GLN A 1 103 ? -16.205 6.880 9.436 1.00 94.50 103 GLN A N 1
ATOM 848 C CA . GLN A 1 103 ? -17.002 7.308 10.584 1.00 94.50 103 GLN A CA 1
ATOM 849 C C . GLN A 1 103 ? -17.516 6.133 11.415 1.00 94.50 103 GLN A C 1
ATOM 851 O O . GLN A 1 103 ? -17.651 6.283 12.629 1.00 94.50 103 GLN A O 1
ATOM 856 N N . GLU A 1 104 ? -17.805 4.991 10.792 1.00 96.00 104 GLU A N 1
ATOM 857 C CA . GLU A 1 104 ? -18.313 3.806 11.483 1.00 96.00 104 GLU A CA 1
ATOM 858 C C . GLU A 1 104 ? -17.238 3.225 12.403 1.00 96.00 104 GLU A C 1
ATOM 860 O O . GLU A 1 104 ? -17.482 3.046 13.603 1.00 96.00 104 GLU A O 1
ATOM 865 N N . PHE A 1 105 ? -16.021 3.045 11.884 1.00 96.88 105 PHE A N 1
ATOM 866 C CA . PHE A 1 105 ? -14.884 2.589 12.676 1.00 96.88 105 PHE A CA 1
ATOM 867 C C . PHE A 1 105 ? -14.587 3.536 13.842 1.00 96.88 105 PHE A C 1
ATOM 869 O O . PHE A 1 105 ? -14.543 3.111 15.000 1.00 96.88 105 PHE A O 1
ATOM 876 N N . HIS A 1 106 ? -14.419 4.831 13.555 1.00 97.44 106 HIS A N 1
ATOM 877 C CA . HIS A 1 106 ? -14.023 5.813 14.568 1.00 97.44 106 HIS A CA 1
ATOM 878 C C . HIS A 1 106 ? -15.101 6.014 15.637 1.00 97.44 106 HIS A C 1
ATOM 880 O O . HIS A 1 106 ? -14.778 6.110 16.821 1.00 97.44 106 HIS A O 1
ATOM 886 N N . SER A 1 107 ? -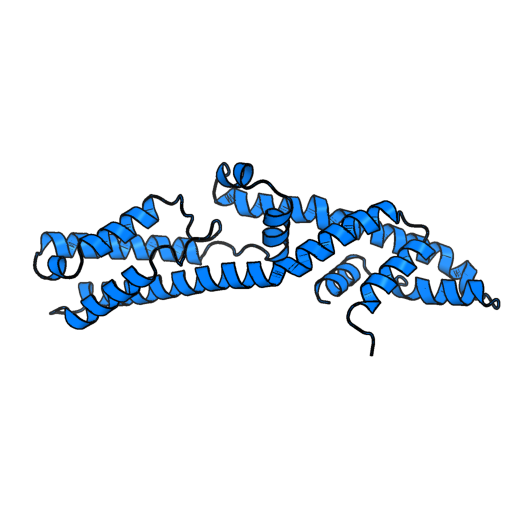16.384 5.989 15.265 1.00 97.38 107 SER A N 1
ATOM 887 C CA . SER A 1 107 ? -17.488 6.121 16.230 1.00 97.38 107 SER A CA 1
ATOM 888 C C . SER A 1 107 ? -17.609 4.909 17.156 1.00 97.38 107 SER A C 1
ATOM 890 O O . SER A 1 107 ? -17.856 5.078 18.357 1.00 97.38 107 SER A O 1
ATOM 892 N N . THR A 1 108 ? -17.407 3.702 16.618 1.00 98.06 108 THR A N 1
ATOM 893 C CA . THR A 1 108 ? -17.376 2.452 17.394 1.00 98.06 108 THR A CA 1
ATOM 894 C C . THR A 1 108 ? -16.212 2.488 18.390 1.00 98.06 108 THR A C 1
ATOM 896 O O . THR A 1 108 ? -16.393 2.304 19.599 1.00 98.06 108 THR A O 1
ATOM 899 N N . TYR A 1 109 ? -15.017 2.841 17.905 1.00 97.88 109 TYR A N 1
ATOM 900 C CA . TYR A 1 109 ? -13.803 2.966 18.713 1.00 97.88 109 TYR A CA 1
ATOM 901 C C . TYR A 1 109 ? -13.958 3.980 19.858 1.00 97.88 109 TYR A C 1
ATOM 903 O O . TYR A 1 109 ? -13.688 3.678 21.027 1.00 97.88 109 TYR A O 1
ATOM 911 N N . ASP A 1 110 ? -14.459 5.177 19.551 1.00 97.50 110 ASP A N 1
ATOM 912 C CA . ASP A 1 110 ? -14.667 6.242 20.533 1.00 97.50 110 ASP A CA 1
ATOM 913 C C . ASP A 1 110 ? -15.739 5.878 21.567 1.00 97.50 110 ASP A C 1
ATOM 915 O O . ASP A 1 110 ? -15.624 6.233 22.749 1.00 97.50 110 ASP A O 1
ATOM 919 N N . THR A 1 111 ? -16.772 5.131 21.166 1.00 97.81 111 THR A N 1
ATOM 920 C CA . THR A 1 111 ? -17.811 4.667 22.090 1.00 97.81 111 THR A CA 1
ATOM 921 C C . THR A 1 111 ? -17.247 3.704 23.131 1.00 97.81 111 THR A C 1
ATOM 923 O O . THR A 1 111 ? -17.517 3.896 24.322 1.00 97.81 111 THR A O 1
ATOM 926 N N . ILE A 1 112 ? -16.395 2.756 22.734 1.00 97.75 112 ILE A N 1
ATOM 927 C CA . ILE A 1 112 ? -15.694 1.848 23.658 1.00 97.75 112 ILE A CA 1
ATOM 928 C C . ILE A 1 112 ? -14.862 2.648 24.670 1.00 97.75 112 ILE A C 1
ATOM 930 O O . ILE A 1 112 ? -14.979 2.447 25.886 1.00 97.75 112 ILE A O 1
ATOM 934 N N . LEU A 1 113 ? -14.066 3.613 24.192 1.00 97.00 113 LEU A N 1
ATOM 935 C CA . LEU A 1 113 ? -13.224 4.452 25.052 1.00 97.00 113 LEU A CA 1
ATOM 936 C C . LEU A 1 113 ? -14.029 5.323 26.025 1.00 97.00 113 LEU A C 1
ATOM 938 O O . LEU A 1 113 ? -13.553 5.613 27.131 1.00 97.00 113 LEU A O 1
ATOM 942 N N . ARG A 1 114 ? -15.223 5.765 25.615 1.00 97.06 114 ARG A N 1
ATOM 943 C CA . ARG A 1 114 ? -16.137 6.586 26.420 1.00 97.06 114 ARG A CA 1
ATOM 944 C C . ARG A 1 114 ? -16.844 5.773 27.501 1.00 97.06 114 ARG A C 1
ATOM 946 O O . ARG A 1 114 ? -16.939 6.251 28.632 1.00 97.06 114 ARG A O 1
ATOM 953 N N . LEU A 1 115 ? -17.335 4.577 27.169 1.00 95.88 115 LEU A N 1
ATOM 954 C CA . LEU A 1 115 ? -17.962 3.661 28.129 1.00 95.88 115 LEU A CA 1
ATOM 955 C C . LEU A 1 115 ? -16.960 3.256 29.218 1.00 95.88 115 LEU A C 1
ATOM 957 O O . LEU A 1 115 ? -17.247 3.356 30.417 1.00 95.88 115 LEU A O 1
ATOM 961 N N . GLY A 1 116 ? -15.749 2.888 28.792 1.00 93.00 116 GLY A N 1
ATOM 962 C CA . GLY A 1 116 ? -14.620 2.615 29.669 1.00 93.00 116 GLY A CA 1
ATOM 963 C C . GLY A 1 116 ? -14.913 1.563 30.747 1.00 93.00 116 GLY A C 1
ATOM 964 O O . GLY A 1 116 ? -15.812 0.734 30.633 1.00 93.00 116 GLY A O 1
ATOM 965 N N . THR A 1 117 ? -14.164 1.606 31.852 1.00 92.50 117 THR A N 1
ATOM 966 C CA . THR A 1 117 ? -14.315 0.636 32.954 1.00 92.50 117 THR A CA 1
ATOM 967 C C . THR A 1 117 ? -15.610 0.804 33.749 1.00 92.50 117 THR A C 1
ATOM 969 O O . THR A 1 117 ? -16.020 -0.117 34.452 1.00 92.50 117 THR A O 1
ATOM 972 N N . LYS A 1 118 ? -16.277 1.963 33.660 1.00 91.06 118 LYS A N 1
ATOM 973 C CA . LYS A 1 118 ? -17.527 2.222 34.393 1.00 91.06 118 LYS A CA 1
ATOM 974 C C . LYS A 1 118 ? -18.662 1.326 33.907 1.00 91.06 118 LYS A C 1
ATOM 976 O O . LYS A 1 118 ? -19.459 0.879 34.730 1.00 91.06 118 LYS A O 1
ATOM 981 N N . ALA A 1 119 ? -18.674 1.016 32.611 1.00 91.12 119 ALA A N 1
ATOM 982 C CA . ALA A 1 119 ? -19.655 0.130 32.004 1.00 91.12 119 ALA A CA 1
ATOM 983 C C . ALA A 1 119 ? -19.648 -1.280 32.614 1.00 91.12 119 ALA A C 1
ATOM 985 O O . ALA A 1 119 ? -20.697 -1.907 32.685 1.00 91.12 119 ALA A O 1
ATOM 986 N N . LEU A 1 120 ? -18.516 -1.749 33.157 1.00 89.81 120 LEU A N 1
ATOM 987 C CA . LEU A 1 120 ? -18.424 -3.066 33.803 1.00 89.81 120 LEU A CA 1
ATOM 988 C C . LEU A 1 120 ? -19.353 -3.216 35.020 1.00 89.81 120 LEU A C 1
ATOM 990 O O . LEU A 1 120 ? -19.726 -4.336 35.362 1.00 89.81 120 LEU A O 1
ATOM 994 N N . ASN A 1 121 ? -19.736 -2.106 35.660 1.00 90.12 121 ASN A N 1
ATOM 995 C CA . ASN A 1 121 ? -20.578 -2.096 36.862 1.00 90.12 121 ASN A CA 1
ATOM 996 C C . ASN A 1 121 ? -22.062 -1.812 36.572 1.00 90.12 121 ASN A C 1
ATOM 998 O O . ASN A 1 121 ? -22.869 -1.799 37.500 1.00 90.12 121 ASN A O 1
ATOM 1002 N N . ALA A 1 122 ? -22.431 -1.552 35.315 1.00 92.25 122 ALA A N 1
ATOM 1003 C CA . ALA A 1 122 ? -23.791 -1.204 34.913 1.00 92.25 122 ALA A CA 1
ATOM 1004 C C . ALA A 1 122 ? -24.266 -2.174 33.815 1.00 92.25 122 ALA A C 1
ATOM 1006 O O . ALA A 1 122 ? -23.738 -2.102 32.708 1.00 92.25 122 ALA A O 1
ATOM 1007 N N . PRO A 1 123 ? -25.250 -3.061 34.077 1.00 89.81 123 PRO A N 1
ATOM 1008 C CA . PRO A 1 123 ? -25.631 -4.135 33.152 1.00 89.81 123 PRO A CA 1
ATOM 1009 C C . PRO A 1 123 ? -25.921 -3.671 31.718 1.00 89.81 123 PRO A C 1
ATOM 1011 O O . PRO A 1 123 ? -25.353 -4.221 30.778 1.00 89.81 123 PRO A O 1
ATOM 1014 N N . ASP A 1 124 ? -26.717 -2.611 31.554 1.00 94.00 124 ASP A N 1
ATOM 1015 C CA . ASP A 1 124 ? -27.078 -2.084 30.230 1.00 94.00 124 ASP A CA 1
ATOM 1016 C C . ASP A 1 124 ? -25.863 -1.509 29.487 1.00 94.00 124 ASP A C 1
ATOM 1018 O O . ASP A 1 124 ? -25.708 -1.690 28.280 1.00 94.00 124 ASP A O 1
ATOM 1022 N N . GLN A 1 125 ? -24.954 -0.848 30.212 1.00 94.88 125 GLN A N 1
ATOM 1023 C CA . GLN A 1 125 ? -23.724 -0.307 29.629 1.00 94.88 125 GLN A CA 1
ATOM 1024 C C . GLN A 1 125 ? -22.712 -1.407 29.315 1.00 94.88 125 GLN A C 1
ATOM 1026 O O . GLN A 1 125 ? -21.980 -1.281 28.338 1.00 94.88 125 GLN A O 1
ATOM 1031 N N . LYS A 1 126 ? -22.664 -2.477 30.119 1.00 93.94 126 LYS A N 1
ATOM 1032 C CA . LYS A 1 126 ? -21.834 -3.655 29.853 1.00 93.94 126 LYS A CA 1
ATOM 1033 C C . LYS A 1 126 ? -22.275 -4.335 28.560 1.00 93.94 126 LYS A C 1
ATOM 1035 O O . LYS A 1 126 ? -21.422 -4.677 27.749 1.00 93.94 126 LYS A O 1
ATOM 1040 N N . LEU A 1 127 ? -23.586 -4.492 28.363 1.00 94.31 127 LEU A N 1
ATOM 1041 C CA . LEU A 1 127 ? -24.142 -5.068 27.139 1.00 94.31 127 LEU A CA 1
ATOM 1042 C C . LEU A 1 127 ? -23.819 -4.202 25.915 1.00 94.31 127 LEU A C 1
ATOM 1044 O O . LEU A 1 127 ? -23.369 -4.726 24.901 1.00 94.31 127 LEU A O 1
ATOM 1048 N N . LEU A 1 128 ? -23.985 -2.879 26.029 1.00 96.44 128 LEU A N 1
ATOM 1049 C CA . LEU A 1 128 ? -23.598 -1.957 24.961 1.00 96.44 128 LEU A CA 1
ATOM 1050 C C . LEU A 1 128 ? -22.097 -2.059 24.654 1.00 96.44 128 LEU A C 1
ATOM 1052 O O . LEU A 1 128 ? -21.725 -2.221 23.503 1.00 96.44 128 LEU A O 1
ATOM 1056 N N . LEU A 1 129 ? -21.237 -2.034 25.674 1.00 96.81 129 LEU A N 1
ATOM 1057 C CA . LEU A 1 129 ? -19.787 -2.164 25.510 1.00 96.81 129 LEU A CA 1
ATOM 1058 C C . LEU A 1 129 ? -19.399 -3.467 24.802 1.00 96.81 129 LEU A C 1
ATOM 1060 O O . LEU A 1 129 ? -18.530 -3.444 23.937 1.00 96.81 129 LEU A O 1
ATOM 1064 N N . GLN A 1 130 ? -20.043 -4.582 25.152 1.00 96.00 130 GLN A N 1
ATOM 1065 C CA . GLN A 1 130 ? -19.830 -5.858 24.477 1.00 96.00 130 GLN A CA 1
ATOM 1066 C C . GLN A 1 130 ? -20.196 -5.765 22.988 1.00 96.00 130 GLN A C 1
ATOM 1068 O O . GLN A 1 130 ? -19.376 -6.122 22.148 1.00 96.00 130 GLN A O 1
ATOM 1073 N N . SER A 1 131 ? -21.373 -5.222 22.661 1.00 97.56 131 SER A N 1
ATOM 1074 C CA . SER A 1 131 ? -21.808 -5.051 21.269 1.00 97.56 131 SER A CA 1
ATOM 1075 C C . SER A 1 131 ? -20.859 -4.161 20.461 1.00 97.56 131 SER A C 1
ATOM 1077 O O . SER A 1 131 ? -20.573 -4.468 19.309 1.00 97.56 131 SER A O 1
ATOM 1079 N N . GLU A 1 132 ? -20.351 -3.074 21.044 1.00 98.38 132 GLU A N 1
ATOM 1080 C CA . GLU A 1 132 ? -19.406 -2.181 20.360 1.00 98.38 132 GLU A CA 1
ATOM 1081 C C . GLU A 1 132 ? -18.048 -2.860 20.128 1.00 98.38 132 GLU A C 1
ATOM 1083 O O . GLU A 1 132 ? -17.430 -2.663 19.086 1.00 98.38 132 GLU A O 1
ATOM 1088 N N . ILE A 1 133 ? -17.585 -3.698 21.063 1.00 98.19 133 ILE A N 1
ATOM 1089 C CA . ILE A 1 133 ? -16.357 -4.487 20.885 1.00 98.19 133 ILE A CA 1
ATOM 1090 C C . ILE A 1 133 ? -16.538 -5.535 19.780 1.00 98.19 133 ILE A C 1
ATOM 1092 O O . ILE A 1 133 ? -15.648 -5.687 18.946 1.00 98.19 133 ILE A O 1
ATOM 1096 N N . GLU A 1 134 ? -17.678 -6.227 19.735 1.00 98.12 134 GLU A N 1
ATOM 1097 C CA . GLU A 1 134 ? -18.005 -7.173 18.658 1.00 98.12 134 GLU A CA 1
ATOM 1098 C C . GLU A 1 134 ? -18.038 -6.470 17.288 1.00 98.12 134 GLU A C 1
ATOM 1100 O O . GLU A 1 134 ? -17.422 -6.951 16.333 1.00 98.12 134 GLU A O 1
ATOM 1105 N N . ASN A 1 135 ? -18.668 -5.292 17.207 1.00 98.31 135 ASN A N 1
ATOM 1106 C CA . ASN A 1 135 ? -18.670 -4.459 16.001 1.00 98.31 135 ASN A CA 1
ATOM 1107 C C . ASN A 1 135 ? -17.247 -4.046 15.601 1.00 98.31 135 ASN A C 1
ATOM 1109 O O . ASN A 1 135 ? -16.855 -4.210 14.445 1.00 98.31 135 ASN A O 1
ATOM 1113 N N . LEU A 1 136 ? -16.439 -3.568 16.554 1.00 98.44 136 LEU A N 1
ATOM 1114 C CA . LEU A 1 136 ? -15.051 -3.189 16.296 1.00 98.44 136 LEU A CA 1
ATOM 1115 C C . LEU A 1 136 ? -14.241 -4.377 15.759 1.00 98.44 136 LEU A C 1
ATOM 1117 O O . LEU A 1 136 ? -13.472 -4.215 14.815 1.00 98.44 136 LEU A O 1
ATOM 1121 N N . LEU A 1 137 ? -14.417 -5.573 16.322 1.00 98.56 137 LEU A N 1
ATOM 1122 C CA . LEU A 1 137 ? -13.740 -6.783 15.855 1.00 98.56 137 LEU A CA 1
ATOM 1123 C C . LEU A 1 137 ? -14.127 -7.155 14.422 1.00 98.56 137 LEU A C 1
ATOM 1125 O O . LEU A 1 137 ? -13.249 -7.547 13.648 1.00 98.56 137 LEU A O 1
ATOM 1129 N N . ALA A 1 138 ? -15.403 -7.007 14.057 1.00 98.31 138 ALA A N 1
ATOM 1130 C CA . ALA A 1 138 ? -15.865 -7.216 12.688 1.00 98.31 138 ALA A CA 1
ATOM 1131 C C . ALA A 1 138 ? -15.206 -6.221 11.717 1.00 98.31 138 ALA A C 1
ATOM 1133 O O . ALA A 1 138 ? -14.620 -6.643 10.719 1.00 98.31 138 ALA A O 1
ATOM 1134 N N . LEU A 1 139 ? -15.201 -4.928 12.059 1.00 97.94 139 LEU A N 1
ATOM 1135 C CA . LEU A 1 139 ? -14.580 -3.876 11.247 1.00 97.94 139 LEU A CA 1
ATOM 1136 C C . LEU A 1 139 ? -13.058 -4.055 11.130 1.00 97.94 139 LEU A C 1
ATOM 1138 O O . LEU A 1 139 ? -12.481 -3.880 10.060 1.00 97.94 139 LEU A O 1
ATOM 1142 N N . LEU A 1 140 ? -12.372 -4.423 12.216 1.00 97.94 140 LEU A N 1
ATOM 1143 C CA . LEU A 1 140 ? -10.932 -4.705 12.200 1.00 97.94 140 LEU A CA 1
ATOM 1144 C C . LEU A 1 140 ? -10.602 -5.899 11.312 1.00 97.94 140 LEU A C 1
ATOM 1146 O O . LEU A 1 140 ? -9.617 -5.858 10.576 1.00 97.94 140 LEU A O 1
ATOM 1150 N N . LYS A 1 141 ? -11.418 -6.955 11.377 1.00 97.56 141 LYS A N 1
ATOM 1151 C CA . LYS A 1 141 ? -11.256 -8.131 10.527 1.00 97.56 141 LYS A CA 1
ATOM 1152 C C . LYS A 1 141 ? -11.414 -7.758 9.056 1.00 97.56 141 LYS A C 1
ATOM 1154 O O . LYS A 1 141 ? -10.507 -8.048 8.284 1.00 97.56 141 LYS A O 1
ATOM 1159 N N . GLU A 1 142 ? -12.492 -7.061 8.700 1.00 95.56 142 GLU A N 1
ATOM 1160 C CA . GLU A 1 142 ? -12.713 -6.580 7.333 1.00 95.56 142 GLU A CA 1
ATOM 1161 C C . GLU A 1 142 ? -11.522 -5.747 6.842 1.00 95.56 142 GLU A C 1
ATOM 1163 O O . GLU A 1 142 ? -10.977 -6.006 5.772 1.00 95.56 142 GLU A O 1
ATOM 1168 N N . ASN A 1 143 ? -11.053 -4.796 7.654 1.00 95.31 143 ASN A N 1
ATOM 1169 C CA . ASN A 1 143 ? -9.924 -3.940 7.304 1.00 95.31 143 ASN A CA 1
ATOM 1170 C C . ASN A 1 143 ? -8.608 -4.715 7.129 1.00 95.31 143 ASN A C 1
ATOM 1172 O O . ASN A 1 143 ? -7.840 -4.407 6.222 1.00 95.31 143 ASN A O 1
ATOM 1176 N N . LEU A 1 144 ? -8.328 -5.715 7.969 1.00 96.25 144 LEU A N 1
ATOM 1177 C CA . LEU A 1 144 ? -7.100 -6.516 7.894 1.00 96.25 144 LEU A CA 1
ATOM 1178 C C . LEU A 1 144 ? -7.105 -7.555 6.762 1.00 96.25 144 LEU A C 1
ATOM 1180 O O . LEU A 1 144 ? -6.018 -7.989 6.360 1.00 96.25 144 LEU A O 1
ATOM 1184 N N . GLU A 1 145 ? -8.294 -7.936 6.282 1.00 95.12 145 GLU A N 1
ATOM 1185 C CA . GLU A 1 145 ? -8.532 -8.832 5.140 1.00 95.12 145 GLU A CA 1
ATOM 1186 C C . GLU A 1 145 ? -8.536 -8.102 3.785 1.00 95.12 145 GLU A C 1
ATOM 1188 O O . GLU A 1 145 ? -8.486 -8.765 2.747 1.00 95.12 145 GLU A O 1
ATOM 1193 N N . LYS A 1 146 ? -8.549 -6.759 3.770 1.00 91.94 146 LYS A N 1
ATOM 1194 C CA . LYS A 1 146 ? -8.386 -5.968 2.540 1.00 91.94 146 LYS A CA 1
ATOM 1195 C C . LYS A 1 146 ? -7.089 -6.337 1.819 1.00 91.94 146 LYS A C 1
ATOM 1197 O O . LYS A 1 146 ? -6.055 -6.594 2.439 1.00 91.94 146 LYS A O 1
ATOM 1202 N N . GLU A 1 147 ? -7.152 -6.309 0.491 1.00 92.94 147 GLU A N 1
ATOM 1203 C CA . GLU A 1 147 ? -5.982 -6.499 -0.359 1.00 92.94 147 GLU A CA 1
ATOM 1204 C C . GLU A 1 147 ? -4.935 -5.412 -0.072 1.00 92.94 147 GLU A C 1
ATOM 1206 O O . GLU A 1 147 ? -5.239 -4.216 -0.053 1.00 92.94 147 GLU A O 1
ATOM 1211 N N . GLU A 1 148 ? -3.696 -5.837 0.186 1.00 93.62 148 GLU A N 1
ATOM 1212 C CA . GLU A 1 148 ? -2.605 -4.911 0.471 1.00 93.62 148 GLU A CA 1
ATOM 1213 C C . GLU A 1 148 ? -2.151 -4.218 -0.826 1.00 93.62 148 GLU A C 1
ATOM 1215 O O . GLU A 1 148 ? -1.921 -4.893 -1.831 1.00 93.62 148 GLU A O 1
ATOM 1220 N N . PRO A 1 149 ? -1.978 -2.884 -0.831 1.00 95.00 149 PRO A N 1
ATOM 1221 C CA . PRO A 1 149 ? -1.504 -2.186 -2.011 1.00 95.00 149 PRO A CA 1
ATOM 1222 C C . PRO A 1 149 ? -0.052 -2.547 -2.319 1.00 95.00 149 PRO A C 1
ATOM 1224 O O . PRO A 1 149 ? 0.796 -2.604 -1.423 1.00 95.00 149 PRO A O 1
ATOM 1227 N N . GLU A 1 150 ? 0.271 -2.690 -3.604 1.00 95.38 150 GLU A N 1
ATOM 1228 C CA . GLU A 1 150 ? 1.664 -2.774 -4.025 1.00 95.38 150 GLU A CA 1
ATOM 1229 C C . GLU A 1 150 ? 2.394 -1.486 -3.613 1.00 95.38 150 GLU A C 1
ATOM 1231 O O . GLU A 1 150 ? 2.019 -0.377 -4.003 1.00 95.38 150 GLU A O 1
ATOM 1236 N N . ILE A 1 151 ? 3.463 -1.619 -2.825 1.00 96.06 151 ILE A N 1
ATOM 1237 C CA . ILE A 1 151 ? 4.179 -0.470 -2.253 1.00 96.06 151 ILE A CA 1
ATOM 1238 C C . ILE A 1 151 ? 4.719 0.467 -3.338 1.00 96.06 151 ILE A C 1
ATOM 1240 O O . ILE A 1 151 ? 4.726 1.687 -3.146 1.00 96.06 151 ILE A O 1
ATOM 1244 N N . ALA A 1 152 ? 5.162 -0.073 -4.476 1.00 95.75 152 ALA A N 1
ATOM 1245 C CA . ALA A 1 152 ? 5.626 0.737 -5.596 1.00 95.75 152 ALA A CA 1
ATOM 1246 C C . ALA A 1 152 ? 4.481 1.570 -6.192 1.00 95.75 152 ALA A C 1
ATOM 1248 O O . ALA A 1 152 ? 4.633 2.785 -6.318 1.00 95.75 152 ALA A O 1
ATOM 1249 N N . ALA A 1 153 ? 3.319 0.964 -6.450 1.00 97.06 153 ALA A N 1
ATOM 1250 C CA . ALA A 1 153 ? 2.144 1.675 -6.948 1.00 97.06 153 ALA A CA 1
ATOM 1251 C C . ALA A 1 153 ? 1.629 2.726 -5.954 1.00 97.06 153 ALA A C 1
ATOM 1253 O O . ALA A 1 153 ? 1.376 3.870 -6.333 1.00 97.06 153 ALA A O 1
ATOM 1254 N N . LEU A 1 154 ? 1.558 2.380 -4.665 1.00 96.44 154 LEU A N 1
ATOM 1255 C CA . LEU A 1 154 ? 1.146 3.299 -3.601 1.00 96.44 154 LEU A CA 1
ATOM 1256 C C . LEU A 1 154 ? 2.081 4.507 -3.506 1.00 96.44 154 LEU A C 1
ATOM 1258 O O . LEU A 1 154 ? 1.641 5.653 -3.426 1.00 96.44 154 LEU A O 1
ATOM 1262 N N . THR A 1 155 ? 3.389 4.250 -3.521 1.00 96.88 155 THR A N 1
ATOM 1263 C CA . THR A 1 155 ? 4.397 5.307 -3.436 1.00 96.88 155 THR A CA 1
ATOM 1264 C C . THR A 1 155 ? 4.362 6.173 -4.686 1.00 96.88 155 THR A C 1
ATOM 1266 O O . THR A 1 155 ? 4.406 7.395 -4.571 1.00 96.88 155 THR A O 1
ATOM 1269 N N . PHE A 1 156 ? 4.248 5.566 -5.869 1.00 97.25 156 PHE A N 1
ATOM 1270 C CA . PHE A 1 156 ? 4.125 6.295 -7.124 1.00 97.25 156 PHE A CA 1
ATOM 1271 C C . PHE A 1 156 ? 2.907 7.220 -7.095 1.00 97.25 156 PHE A C 1
ATOM 1273 O O . PHE A 1 156 ? 3.037 8.416 -7.352 1.00 97.25 156 PHE A O 1
ATOM 1280 N N . TYR A 1 157 ? 1.751 6.706 -6.675 1.00 96.94 157 TYR A N 1
ATOM 1281 C CA . TYR A 1 157 ? 0.538 7.504 -6.580 1.00 96.94 157 TYR A CA 1
ATOM 1282 C C . TYR A 1 157 ? 0.693 8.693 -5.628 1.00 96.94 157 TYR A C 1
ATOM 1284 O O . TYR A 1 157 ? 0.362 9.809 -6.002 1.00 96.94 157 TYR A O 1
ATOM 1292 N N . TYR A 1 158 ? 1.285 8.521 -4.445 1.00 94.62 158 TYR A N 1
ATOM 1293 C CA . TYR A 1 158 ? 1.510 9.660 -3.544 1.00 94.62 158 TYR A CA 1
ATOM 1294 C C . TYR A 1 158 ? 2.556 10.668 -4.041 1.00 94.62 158 TYR A C 1
ATOM 1296 O O . TYR A 1 158 ? 2.633 11.777 -3.517 1.00 94.62 158 TYR A O 1
ATOM 1304 N N . GLN A 1 159 ? 3.402 10.306 -5.010 1.00 95.38 159 GLN A N 1
ATOM 1305 C CA . GLN A 1 159 ? 4.369 11.238 -5.597 1.00 95.38 159 GLN A CA 1
ATOM 1306 C C . GLN A 1 159 ? 3.835 11.980 -6.828 1.00 95.38 159 GLN A C 1
ATOM 1308 O O . GLN A 1 159 ? 4.312 13.084 -7.105 1.00 95.38 159 GLN A O 1
ATOM 1313 N N . PHE A 1 160 ? 2.900 11.383 -7.572 1.00 95.12 160 PHE A N 1
ATOM 1314 C CA . PHE A 1 160 ? 2.492 11.875 -8.896 1.00 95.12 160 PHE A CA 1
ATOM 1315 C C . PHE A 1 160 ? 0.974 11.962 -9.111 1.00 95.12 160 PHE A C 1
ATOM 1317 O O . PHE A 1 160 ? 0.538 12.630 -10.043 1.00 95.12 160 PHE A O 1
ATOM 1324 N N . GLY A 1 161 ? 0.177 11.310 -8.268 1.00 92.12 161 GLY A N 1
ATOM 1325 C CA . GLY A 1 161 ? -1.282 11.314 -8.309 1.00 92.12 161 GLY A CA 1
ATOM 1326 C C . GLY A 1 161 ? -1.918 12.486 -7.553 1.00 92.12 161 GLY A C 1
ATOM 1327 O O . GLY A 1 161 ? -1.254 13.446 -7.161 1.00 92.12 161 GLY A O 1
ATOM 1328 N N . SER A 1 162 ? -3.236 12.395 -7.356 1.00 90.56 162 SER A N 1
ATOM 1329 C CA . SER A 1 162 ? -4.057 13.422 -6.708 1.00 90.56 162 SER A CA 1
ATOM 1330 C C . SER A 1 162 ? -4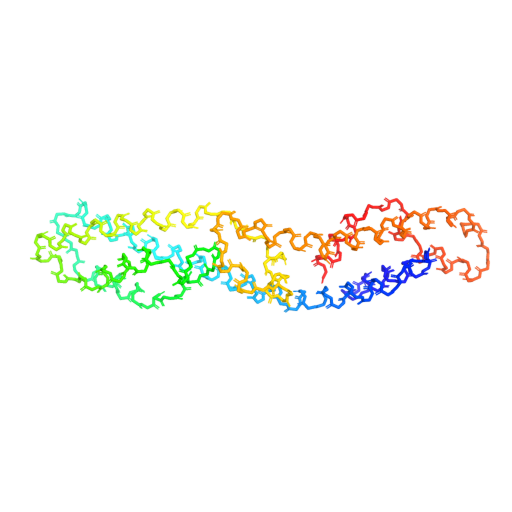.828 12.835 -5.530 1.00 90.56 162 SER A C 1
ATOM 1332 O O . SER A 1 162 ? -5.778 12.077 -5.720 1.00 90.56 162 SER A O 1
ATOM 1334 N N . ASP A 1 163 ? -4.476 13.243 -4.311 1.00 85.81 163 ASP A N 1
ATOM 1335 C CA . ASP A 1 163 ? -5.177 12.812 -3.092 1.00 85.81 163 ASP A CA 1
ATOM 1336 C C . ASP A 1 163 ? -6.678 13.150 -3.136 1.00 85.81 163 ASP A C 1
ATOM 1338 O O . ASP A 1 163 ? -7.503 12.404 -2.613 1.00 85.81 163 ASP A O 1
ATOM 1342 N N . GLN A 1 164 ? -7.051 14.242 -3.814 1.00 85.69 164 GLN A N 1
ATOM 1343 C CA . GLN A 1 164 ? -8.450 14.634 -3.980 1.00 85.69 164 GLN A CA 1
ATOM 1344 C C . GLN A 1 164 ? -9.229 13.654 -4.866 1.00 85.69 164 GLN A C 1
ATOM 1346 O O . GLN A 1 164 ? -10.392 13.375 -4.578 1.00 85.69 164 GLN A O 1
ATOM 1351 N N . GLU A 1 165 ? -8.614 13.137 -5.934 1.00 88.19 165 GLU A N 1
ATOM 1352 C CA . GLU A 1 165 ? -9.249 12.103 -6.759 1.00 88.19 165 GLU A CA 1
ATOM 1353 C C . GLU A 1 165 ? -9.413 10.813 -5.962 1.00 88.19 165 GLU A C 1
ATOM 1355 O O . GLU A 1 165 ? -10.464 10.186 -6.028 1.00 88.19 165 GLU A O 1
ATOM 1360 N N . LEU A 1 166 ? -8.394 10.435 -5.186 1.00 89.06 166 LEU A N 1
ATOM 1361 C CA . LEU A 1 166 ? -8.424 9.208 -4.399 1.00 89.06 166 LEU A CA 1
ATOM 1362 C C . LEU A 1 166 ? -9.518 9.234 -3.326 1.00 89.06 166 LEU A C 1
ATOM 1364 O O . LEU A 1 166 ? -10.234 8.248 -3.173 1.00 89.06 166 LEU A O 1
ATOM 1368 N N . ALA A 1 167 ? -9.681 10.362 -2.629 1.00 86.19 167 ALA A N 1
ATOM 1369 C CA . ALA A 1 167 ? -10.686 10.524 -1.579 1.00 86.19 167 ALA A CA 1
ATOM 1370 C C . ALA A 1 167 ? -12.127 10.369 -2.101 1.00 86.19 167 ALA A C 1
ATOM 1372 O O . ALA A 1 167 ? -12.994 9.865 -1.395 1.00 86.19 167 ALA A O 1
ATOM 1373 N N . GLN A 1 168 ? -12.383 10.758 -3.355 1.00 88.00 168 GLN A N 1
ATOM 1374 C CA . GLN A 1 168 ? -13.713 10.679 -3.971 1.00 88.00 168 GLN A CA 1
ATOM 1375 C C . GLN A 1 168 ? -14.091 9.270 -4.442 1.00 88.00 168 GLN A C 1
ATOM 1377 O O . GLN A 1 168 ? -15.258 9.024 -4.749 1.00 88.00 168 GLN A O 1
ATOM 1382 N N . LEU A 1 169 ? -13.125 8.353 -4.532 1.00 90.12 169 LEU A N 1
ATOM 1383 C CA . LEU A 1 169 ? -13.376 7.002 -5.017 1.00 90.12 169 LEU A CA 1
ATOM 1384 C C . LEU A 1 169 ? -13.957 6.102 -3.917 1.00 90.12 169 LEU A C 1
ATOM 1386 O O . LEU A 1 169 ? -13.569 6.211 -2.751 1.00 90.12 169 LEU A O 1
ATOM 1390 N N . PRO A 1 170 ? -14.824 5.139 -4.271 1.00 88.56 170 PRO A N 1
ATOM 1391 C CA . PRO A 1 170 ? -15.187 4.053 -3.369 1.00 88.56 170 PRO A CA 1
ATOM 1392 C C . PRO A 1 170 ? -13.946 3.245 -2.944 1.00 88.56 170 PRO A C 1
ATOM 1394 O O . PRO A 1 170 ? -13.044 3.052 -3.765 1.00 88.56 170 PRO A O 1
ATOM 1397 N N . PRO A 1 171 ? -13.888 2.696 -1.712 1.00 83.81 171 PRO A N 1
ATOM 1398 C CA . PRO A 1 171 ? -12.733 1.927 -1.231 1.00 83.81 171 PRO A CA 1
ATOM 1399 C C . PRO A 1 171 ? -12.271 0.809 -2.177 1.00 83.81 171 PRO A C 1
ATOM 1401 O O . PRO A 1 171 ? -11.072 0.641 -2.386 1.00 83.81 171 PRO A O 1
ATOM 1404 N N . ALA A 1 172 ? -13.214 0.099 -2.806 1.00 83.88 172 ALA A N 1
ATOM 1405 C CA . ALA A 1 172 ? -12.928 -0.987 -3.746 1.00 83.88 172 ALA A CA 1
ATOM 1406 C C . ALA A 1 172 ? -12.204 -0.526 -5.029 1.00 83.88 172 ALA A C 1
ATOM 1408 O O . ALA A 1 172 ? -11.498 -1.310 -5.660 1.00 83.88 172 ALA A O 1
ATOM 1409 N N . GLU A 1 173 ? -12.348 0.743 -5.421 1.00 92.38 173 GLU A N 1
ATOM 1410 C CA . GLU A 1 173 ? -11.752 1.284 -6.649 1.00 92.38 173 GLU A CA 1
ATOM 1411 C C . GLU A 1 173 ? -10.387 1.939 -6.409 1.00 92.38 173 GLU A C 1
ATOM 1413 O O . GLU A 1 173 ? -9.577 2.035 -7.335 1.00 92.38 173 GLU A O 1
ATOM 1418 N N . LYS A 1 174 ? -10.096 2.357 -5.168 1.00 93.56 174 LYS A N 1
ATOM 1419 C CA . LYS A 1 174 ? -8.848 3.057 -4.816 1.00 93.56 174 LYS A CA 1
ATOM 1420 C C . LYS A 1 174 ? -7.617 2.237 -5.190 1.00 93.56 174 LYS A C 1
ATOM 1422 O O . LYS A 1 174 ? -6.680 2.783 -5.771 1.00 93.56 174 LYS A O 1
ATOM 1427 N N . LEU A 1 175 ? -7.627 0.932 -4.907 1.00 94.62 175 LEU A N 1
ATOM 1428 C CA . LEU A 1 175 ? -6.499 0.051 -5.222 1.00 94.62 175 LEU A CA 1
ATOM 1429 C C . LEU A 1 175 ? -6.276 -0.049 -6.737 1.00 94.62 175 LEU A C 1
ATOM 1431 O O . LEU A 1 175 ? -5.170 0.167 -7.227 1.00 94.62 175 LEU A O 1
ATOM 1435 N N . SER A 1 176 ? -7.354 -0.266 -7.491 1.00 94.75 176 SER A N 1
ATOM 1436 C CA . SER A 1 176 ? -7.294 -0.313 -8.954 1.00 94.75 176 SER A CA 1
ATOM 1437 C C . SER A 1 176 ? -6.775 0.998 -9.549 1.00 94.75 176 SER A C 1
ATOM 1439 O O . SER A 1 176 ? -5.977 0.972 -10.483 1.00 94.75 176 SER A O 1
ATOM 1441 N N . LYS A 1 177 ? -7.172 2.152 -8.996 1.00 95.62 177 LYS A N 1
ATOM 1442 C CA . LYS A 1 177 ? -6.710 3.471 -9.450 1.00 95.62 177 LYS A CA 1
ATOM 1443 C C . LYS A 1 177 ? -5.202 3.650 -9.268 1.00 95.62 177 LYS A C 1
ATOM 1445 O O . LYS A 1 177 ? -4.548 4.111 -10.206 1.00 95.62 177 LYS A O 1
ATOM 1450 N N . ILE A 1 178 ? -4.650 3.306 -8.099 1.00 96.69 178 ILE A N 1
ATOM 1451 C CA . ILE A 1 178 ? -3.207 3.472 -7.856 1.00 96.69 178 ILE A CA 1
ATOM 1452 C C . ILE A 1 178 ? -2.380 2.523 -8.724 1.00 96.69 178 ILE A C 1
ATOM 1454 O O . ILE A 1 178 ? -1.391 2.950 -9.321 1.00 96.69 178 ILE A O 1
ATOM 1458 N N . THR A 1 179 ? -2.831 1.274 -8.872 1.00 96.44 179 THR A N 1
ATOM 1459 C CA . THR A 1 179 ? -2.167 0.269 -9.707 1.00 96.44 179 THR A CA 1
ATOM 1460 C C . THR A 1 179 ? -2.223 0.673 -11.173 1.00 96.44 179 THR A C 1
ATOM 1462 O O . THR A 1 179 ? -1.205 0.663 -11.854 1.00 96.44 179 THR A O 1
ATOM 1465 N N . TYR A 1 180 ? -3.382 1.123 -11.660 1.00 96.31 180 TYR A N 1
ATOM 1466 C CA . TYR A 1 180 ? -3.536 1.571 -13.042 1.00 96.31 180 TYR A CA 1
ATOM 1467 C C . TYR A 1 180 ? -2.613 2.744 -13.384 1.00 96.31 180 TYR A C 1
ATOM 1469 O O . TYR A 1 180 ? -1.985 2.734 -14.445 1.00 96.31 180 TYR A O 1
ATOM 1477 N N . LEU A 1 181 ? -2.520 3.745 -12.499 1.00 96.94 181 LEU A N 1
ATOM 1478 C CA . LEU A 1 181 ? -1.644 4.898 -12.710 1.00 96.94 181 LEU A CA 1
ATOM 1479 C C . LEU A 1 181 ? -0.177 4.458 -12.802 1.00 96.94 181 LEU A C 1
ATOM 1481 O O . LEU A 1 181 ? 0.523 4.835 -13.739 1.00 96.94 181 LEU A O 1
ATOM 1485 N N . TYR A 1 182 ? 0.263 3.618 -11.865 1.00 97.69 182 TYR A N 1
ATOM 1486 C CA . TYR A 1 182 ? 1.616 3.069 -11.854 1.00 97.69 182 TYR A CA 1
ATOM 1487 C C . TYR A 1 182 ? 1.925 2.257 -13.119 1.00 97.69 182 TYR A C 1
ATOM 1489 O O . TYR A 1 182 ? 2.948 2.466 -13.771 1.00 97.69 182 TYR A O 1
ATOM 1497 N N . GLU A 1 183 ? 1.011 1.386 -13.534 1.00 97.69 183 GLU A N 1
ATOM 1498 C CA . GLU A 1 183 ? 1.169 0.602 -14.756 1.00 97.69 183 GLU A CA 1
ATOM 1499 C C . GLU A 1 183 ? 1.281 1.484 -16.001 1.00 97.69 183 GLU A C 1
ATOM 1501 O O . GLU A 1 183 ? 2.179 1.305 -16.826 1.00 97.69 183 GLU A O 1
ATOM 1506 N N . CYS A 1 184 ? 0.385 2.459 -16.147 1.00 97.38 184 CYS A N 1
ATOM 1507 C CA . CYS A 1 184 ? 0.286 3.251 -17.369 1.00 97.38 184 CYS A CA 1
ATOM 1508 C C . CYS A 1 184 ? 1.368 4.320 -17.489 1.00 97.38 184 CYS A C 1
ATOM 1510 O O . CYS A 1 184 ? 1.871 4.542 -18.589 1.00 97.38 184 CYS A O 1
ATOM 1512 N N . GLU A 1 185 ? 1.718 4.985 -16.391 1.00 97.00 185 GLU A N 1
ATOM 1513 C CA . GLU A 1 185 ? 2.628 6.132 -16.420 1.00 97.00 185 GLU A CA 1
ATOM 1514 C C . GLU A 1 185 ? 4.066 5.767 -16.056 1.00 97.00 185 GLU A C 1
ATOM 1516 O O . GLU A 1 185 ? 4.991 6.498 -16.413 1.00 97.00 185 GLU A O 1
ATOM 1521 N N . PHE A 1 186 ? 4.277 4.631 -15.386 1.00 97.56 186 PHE A N 1
ATOM 1522 C CA . PHE A 1 186 ? 5.603 4.212 -14.951 1.00 97.56 186 PHE A CA 1
ATOM 1523 C C . PHE A 1 186 ? 6.083 2.923 -15.614 1.00 97.56 186 PHE A C 1
ATOM 1525 O O . PHE A 1 186 ? 7.118 2.961 -16.279 1.00 97.56 186 PHE A O 1
ATOM 1532 N N . ARG A 1 187 ? 5.372 1.795 -15.457 1.00 97.88 187 ARG A N 1
ATOM 1533 C CA . ARG A 1 187 ? 5.862 0.485 -15.940 1.00 97.88 187 ARG A CA 1
ATOM 1534 C C . ARG A 1 187 ? 5.810 0.355 -17.460 1.00 97.88 187 ARG A C 1
ATOM 1536 O O . ARG A 1 187 ? 6.835 0.100 -18.087 1.00 97.88 187 ARG A O 1
ATOM 1543 N N . ARG A 1 188 ? 4.653 0.577 -18.088 1.00 97.88 188 ARG A N 1
ATOM 1544 C CA . ARG A 1 188 ? 4.504 0.416 -19.547 1.00 97.88 188 ARG A CA 1
ATOM 1545 C C . ARG A 1 188 ? 5.463 1.291 -20.363 1.00 97.88 188 ARG A C 1
ATOM 1547 O O . ARG A 1 188 ? 6.050 0.755 -21.301 1.00 97.88 188 ARG A O 1
ATOM 1554 N N . PRO A 1 189 ? 5.686 2.581 -20.036 1.00 97.94 189 PRO A N 1
ATOM 1555 C CA . PRO A 1 189 ? 6.590 3.417 -20.823 1.00 97.94 189 PRO A CA 1
ATOM 1556 C C . PRO A 1 189 ? 8.037 2.911 -20.845 1.00 97.94 189 PRO A C 1
ATOM 1558 O O . PRO A 1 189 ? 8.670 2.932 -21.900 1.00 97.94 189 PRO A O 1
ATOM 1561 N N . ILE A 1 190 ? 8.569 2.431 -19.713 1.00 97.88 190 ILE A N 1
ATOM 1562 C CA . ILE A 1 190 ? 9.929 1.874 -19.691 1.00 97.88 190 ILE A CA 1
ATOM 1563 C C . ILE A 1 190 ? 9.992 0.504 -20.357 1.00 97.88 190 ILE A C 1
ATOM 1565 O O . ILE A 1 190 ? 10.950 0.243 -21.075 1.00 97.88 190 ILE A O 1
ATOM 1569 N N . LEU A 1 191 ? 8.967 -0.340 -20.204 1.00 98.25 191 LEU A N 1
ATOM 1570 C CA . LEU A 1 191 ? 8.912 -1.637 -20.882 1.00 98.25 191 LEU A CA 1
ATOM 1571 C C . LEU A 1 191 ? 8.922 -1.476 -22.401 1.00 98.25 191 LEU A C 1
ATOM 1573 O O . LEU A 1 191 ? 9.738 -2.105 -23.063 1.00 98.25 191 LEU A O 1
ATOM 1577 N N . GLN A 1 192 ? 8.119 -0.559 -22.945 1.00 98.00 192 GLN A N 1
ATOM 1578 C CA . GLN A 1 192 ? 8.127 -0.241 -24.379 1.00 98.00 192 GLN A CA 1
ATOM 1579 C C . GLN A 1 192 ? 9.496 0.261 -24.854 1.00 98.00 192 GLN A C 1
ATOM 1581 O O . GLN A 1 192 ? 9.949 -0.062 -25.954 1.00 98.00 192 GLN A O 1
ATOM 1586 N N . LEU A 1 193 ? 10.182 1.047 -24.022 1.00 97.81 193 LEU A N 1
ATOM 1587 C CA . LEU A 1 193 ? 11.515 1.541 -24.343 1.00 97.81 193 LEU A CA 1
ATOM 1588 C C . LEU A 1 193 ? 12.560 0.416 -24.336 1.00 97.81 193 LEU A C 1
ATOM 1590 O O . LEU A 1 193 ? 13.406 0.364 -25.226 1.00 97.81 193 LEU A O 1
ATOM 1594 N N . LEU A 1 194 ? 12.476 -0.501 -23.371 1.00 98.06 194 LEU A N 1
ATOM 1595 C CA . LEU A 1 194 ? 13.321 -1.691 -23.289 1.00 98.06 194 LEU A CA 1
ATOM 1596 C C . LEU A 1 194 ? 13.050 -2.656 -24.449 1.00 98.06 194 LEU A C 1
ATOM 1598 O O . LEU A 1 194 ? 13.998 -3.154 -25.044 1.00 98.06 194 LEU A O 1
ATOM 1602 N N . GLU A 1 195 ? 11.790 -2.875 -24.828 1.00 97.75 195 GLU A N 1
ATOM 1603 C CA . GLU A 1 195 ? 11.403 -3.672 -26.003 1.00 97.75 195 GLU A CA 1
ATOM 1604 C C . GLU A 1 195 ? 12.011 -3.116 -27.293 1.00 97.75 195 GLU A C 1
ATOM 1606 O O . GLU A 1 195 ? 12.584 -3.863 -28.094 1.00 97.75 195 GLU A O 1
ATOM 1611 N N . SER A 1 196 ? 11.935 -1.794 -27.472 1.00 96.81 196 SER A N 1
ATOM 1612 C CA . SER A 1 196 ? 12.566 -1.095 -28.592 1.00 96.81 196 SER A CA 1
ATOM 1613 C C . SER A 1 196 ? 14.090 -1.253 -28.564 1.00 96.81 196 SER A C 1
ATOM 1615 O O . SER A 1 196 ? 14.700 -1.598 -29.578 1.00 96.81 196 SER A O 1
ATOM 1617 N N . GLY A 1 197 ? 14.708 -1.100 -27.389 1.00 97.12 197 GLY A N 1
ATOM 1618 C CA . GLY A 1 197 ? 16.147 -1.284 -27.196 1.00 97.12 197 GLY A CA 1
ATOM 1619 C C . GLY A 1 197 ? 16.623 -2.699 -27.500 1.00 97.12 197 GLY A C 1
ATOM 1620 O O . GLY A 1 197 ? 17.623 -2.871 -28.195 1.00 97.12 197 GLY A O 1
ATOM 1621 N N . ILE A 1 198 ? 15.883 -3.709 -27.046 1.00 97.25 198 ILE A N 1
ATOM 1622 C CA . ILE A 1 198 ? 16.178 -5.123 -27.293 1.00 97.25 198 ILE A CA 1
ATOM 1623 C C . ILE A 1 198 ? 16.048 -5.454 -28.777 1.00 97.25 198 ILE A C 1
ATOM 1625 O O . ILE A 1 198 ? 16.943 -6.081 -29.347 1.00 97.25 198 ILE A O 1
ATOM 1629 N N . SER A 1 199 ? 14.982 -4.981 -29.423 1.00 95.81 199 SER A N 1
ATOM 1630 C CA . SER A 1 199 ? 14.775 -5.178 -30.860 1.00 95.81 199 SER A CA 1
ATOM 1631 C C . SER A 1 199 ? 15.890 -4.512 -31.673 1.00 95.81 199 SER A C 1
ATOM 1633 O O . SER A 1 199 ? 16.542 -5.167 -32.488 1.00 95.81 199 SER A O 1
ATOM 1635 N N . GLY A 1 200 ? 16.198 -3.244 -31.378 1.00 94.00 200 GLY A N 1
ATOM 1636 C CA . GLY A 1 200 ? 17.260 -2.490 -32.045 1.00 94.00 200 GLY A CA 1
ATOM 1637 C C . GLY A 1 200 ? 18.660 -3.063 -31.804 1.00 94.00 200 GLY A C 1
ATOM 1638 O O . GLY A 1 200 ? 19.503 -3.038 -32.704 1.00 94.00 200 GLY A O 1
ATOM 1639 N N . ALA A 1 201 ? 18.922 -3.625 -30.620 1.00 94.12 201 ALA A N 1
ATOM 1640 C CA . ALA A 1 201 ? 20.151 -4.360 -30.337 1.00 94.12 201 ALA A CA 1
ATOM 1641 C C . ALA A 1 201 ? 20.237 -5.647 -31.171 1.00 94.12 201 ALA A C 1
ATOM 1643 O O . ALA A 1 201 ? 21.289 -5.938 -31.741 1.00 94.12 201 ALA A O 1
ATOM 1644 N N . GLY A 1 202 ? 19.131 -6.390 -31.279 1.00 92.44 202 GLY A N 1
ATOM 1645 C CA . GLY A 1 202 ? 19.029 -7.603 -32.089 1.00 92.44 202 GLY A CA 1
ATOM 1646 C C . GLY A 1 202 ? 19.341 -7.360 -33.566 1.00 92.44 202 GLY A C 1
ATOM 1647 O O . GLY A 1 202 ? 20.163 -8.073 -34.140 1.00 92.44 202 GLY A O 1
ATOM 1648 N N . GLU A 1 203 ? 18.771 -6.309 -34.159 1.00 91.25 203 GLU A N 1
ATOM 1649 C CA . GLU A 1 203 ? 19.043 -5.907 -35.550 1.00 91.25 203 GLU A CA 1
ATOM 1650 C C . GLU A 1 203 ? 20.513 -5.527 -35.776 1.00 91.25 203 GLU A C 1
ATOM 1652 O O . GLU A 1 203 ? 21.105 -5.827 -36.814 1.00 91.25 203 GLU A O 1
ATOM 1657 N N . GLN A 1 204 ? 21.133 -4.889 -34.781 1.00 89.19 204 GLN A N 1
ATOM 1658 C CA . GLN A 1 204 ? 22.523 -4.440 -34.847 1.00 89.19 204 GLN A CA 1
ATOM 1659 C C . GLN A 1 204 ? 23.541 -5.537 -34.508 1.00 89.19 204 GLN A C 1
ATOM 1661 O O . GLN A 1 204 ? 24.737 -5.346 -34.750 1.00 89.19 204 GLN A O 1
ATOM 1666 N N . LYS A 1 205 ? 23.099 -6.685 -33.979 1.00 90.38 205 LYS A N 1
ATOM 1667 C CA . LYS A 1 205 ? 23.976 -7.748 -33.474 1.00 90.38 205 LYS A CA 1
ATOM 1668 C C . LYS A 1 205 ? 24.971 -8.219 -34.533 1.00 90.38 205 LYS A C 1
ATOM 1670 O O . LYS A 1 205 ? 26.176 -8.132 -34.315 1.00 90.38 205 LYS A O 1
ATOM 1675 N N . HIS A 1 206 ? 24.480 -8.645 -35.696 1.00 87.31 206 HIS A N 1
ATOM 1676 C CA . HIS A 1 206 ? 25.324 -9.192 -36.765 1.00 87.31 206 HIS A CA 1
ATOM 1677 C C . HIS A 1 206 ? 26.299 -8.167 -37.354 1.00 87.31 206 HIS A C 1
ATOM 1679 O O . HIS A 1 206 ? 27.378 -8.533 -37.810 1.00 87.31 206 HIS A O 1
ATOM 1685 N N . THR A 1 207 ? 25.946 -6.880 -37.309 1.00 86.12 207 THR A N 1
ATOM 1686 C CA . THR A 1 207 ? 26.796 -5.789 -37.801 1.00 86.12 207 THR A CA 1
ATOM 1687 C C . THR A 1 207 ? 28.059 -5.624 -36.958 1.00 86.12 207 THR A C 1
ATOM 1689 O O . THR A 1 207 ? 29.120 -5.307 -37.493 1.00 86.12 207 THR A O 1
ATOM 1692 N N . TYR A 1 208 ? 27.963 -5.837 -35.643 1.00 87.69 208 TYR A N 1
ATOM 1693 C CA . TYR A 1 208 ? 29.065 -5.569 -34.717 1.00 87.69 208 TYR A CA 1
ATOM 1694 C C . TYR A 1 208 ? 29.735 -6.831 -34.152 1.00 87.69 208 TYR A C 1
ATOM 1696 O O . TYR A 1 208 ? 30.868 -6.743 -33.684 1.00 87.69 208 TYR A O 1
ATOM 1704 N N . GLU A 1 209 ? 29.098 -8.002 -34.247 1.00 87.31 209 GLU A N 1
ATOM 1705 C CA . GLU A 1 209 ? 29.594 -9.279 -33.706 1.00 87.31 209 GLU A CA 1
ATOM 1706 C C . GLU A 1 209 ? 30.977 -9.676 -34.250 1.00 87.31 209 GLU A C 1
ATOM 1708 O O . GLU A 1 209 ? 31.831 -10.148 -33.500 1.00 87.31 209 GLU A O 1
ATOM 1713 N N . THR A 1 210 ? 31.240 -9.434 -35.537 1.00 87.94 210 THR A N 1
ATOM 1714 C CA . THR A 1 210 ? 32.532 -9.747 -36.177 1.00 87.94 210 THR A CA 1
ATOM 1715 C C . THR A 1 210 ? 33.440 -8.531 -36.345 1.00 87.94 210 THR A C 1
ATOM 1717 O O . THR A 1 210 ? 34.485 -8.623 -36.994 1.00 87.94 210 THR A O 1
ATOM 1720 N N . ALA A 1 211 ? 33.061 -7.372 -35.803 1.00 87.38 211 ALA A N 1
ATOM 1721 C CA . ALA A 1 211 ? 33.818 -6.147 -36.001 1.00 87.38 211 ALA A CA 1
ATOM 1722 C C . ALA A 1 211 ? 35.147 -6.166 -35.223 1.00 87.38 211 ALA A C 1
ATOM 1724 O O . ALA A 1 211 ? 35.240 -6.576 -34.060 1.00 87.38 211 ALA A O 1
ATOM 1725 N N . THR A 1 212 ? 36.215 -5.709 -35.875 1.00 86.38 212 THR A N 1
ATOM 1726 C CA . THR A 1 212 ? 37.568 -5.689 -35.298 1.00 86.38 212 THR A CA 1
ATOM 1727 C C . THR A 1 212 ? 37.980 -4.315 -34.789 1.00 86.38 212 THR A C 1
ATOM 1729 O O . THR A 1 212 ? 38.930 -4.220 -34.009 1.00 86.38 212 THR A O 1
ATOM 1732 N N . ASP A 1 213 ? 37.284 -3.253 -35.198 1.00 94.19 213 ASP A N 1
ATOM 1733 C CA . ASP A 1 213 ? 37.572 -1.904 -34.737 1.00 94.19 213 ASP A CA 1
ATOM 1734 C C . ASP A 1 213 ? 37.087 -1.682 -33.297 1.00 94.19 213 ASP A C 1
ATOM 1736 O O . ASP A 1 213 ? 36.118 -2.277 -32.815 1.00 94.19 213 ASP A O 1
ATOM 1740 N N . ARG A 1 214 ? 37.797 -0.805 -32.584 1.00 90.94 214 ARG A N 1
ATOM 1741 C CA . ARG A 1 214 ? 37.556 -0.546 -31.162 1.00 90.94 214 ARG A CA 1
ATOM 1742 C C . ARG A 1 214 ? 36.162 0.033 -30.893 1.00 90.94 214 ARG A C 1
ATOM 1744 O O . ARG A 1 214 ? 35.598 -0.254 -29.841 1.00 90.94 214 ARG A O 1
ATOM 1751 N N . GLY A 1 215 ? 35.635 0.861 -31.795 1.00 90.00 215 GLY A N 1
ATOM 1752 C CA . GLY A 1 215 ? 34.347 1.532 -31.612 1.00 90.00 215 GLY A CA 1
ATOM 1753 C C . GLY A 1 215 ? 33.189 0.544 -31.683 1.00 90.00 215 GLY A C 1
ATOM 1754 O O . GLY A 1 215 ? 32.365 0.490 -30.772 1.00 90.00 215 GLY A O 1
ATOM 1755 N N . SER A 1 216 ? 33.185 -0.293 -32.716 1.00 90.38 216 SER A N 1
ATOM 1756 C CA . SER A 1 216 ? 32.195 -1.350 -32.913 1.00 90.38 216 SER A CA 1
ATOM 1757 C C . SER A 1 216 ? 32.236 -2.405 -31.813 1.00 90.38 216 SER A C 1
ATOM 1759 O O . SER A 1 216 ? 31.184 -2.799 -31.320 1.00 90.38 216 SER A O 1
ATOM 1761 N N . ARG A 1 217 ? 33.432 -2.813 -31.361 1.00 90.69 217 ARG A N 1
ATOM 1762 C CA . ARG A 1 217 ? 33.575 -3.745 -30.228 1.00 90.69 217 ARG A CA 1
ATOM 1763 C C . ARG A 1 217 ? 32.974 -3.188 -28.947 1.00 90.69 217 ARG A C 1
ATOM 1765 O O . ARG A 1 217 ? 32.180 -3.868 -28.310 1.00 90.69 217 ARG A O 1
ATOM 1772 N N . LYS A 1 218 ? 33.283 -1.928 -28.619 1.00 90.88 218 LYS A N 1
ATOM 1773 C CA . LYS A 1 218 ? 32.699 -1.261 -27.450 1.00 90.88 218 LYS A CA 1
ATOM 1774 C C . LYS A 1 218 ? 31.175 -1.180 -27.562 1.00 90.88 218 LYS A C 1
ATOM 1776 O O . LYS A 1 218 ? 30.478 -1.444 -26.593 1.00 90.88 218 LYS A O 1
ATOM 1781 N N . LYS A 1 219 ? 30.649 -0.846 -28.744 1.00 91.12 219 LYS A N 1
ATOM 1782 C CA . LYS A 1 219 ? 29.200 -0.799 -28.975 1.00 91.12 219 LYS A CA 1
ATOM 1783 C C . LYS A 1 219 ? 28.552 -2.181 -28.825 1.00 91.12 219 LYS A C 1
ATOM 1785 O O . LYS A 1 219 ? 27.499 -2.279 -28.207 1.00 91.12 219 LYS A O 1
ATOM 1790 N N . TYR A 1 220 ? 29.188 -3.234 -29.339 1.00 92.62 220 TYR A N 1
ATOM 1791 C CA . TYR A 1 220 ? 28.729 -4.611 -29.161 1.00 92.62 220 TYR A CA 1
ATOM 1792 C C . TYR A 1 220 ? 28.677 -4.999 -27.681 1.00 92.62 220 TYR A C 1
ATOM 1794 O O . TYR A 1 220 ? 27.644 -5.480 -27.234 1.00 92.62 220 TYR A O 1
ATOM 1802 N N . GLU A 1 221 ? 29.746 -4.732 -26.920 1.00 92.06 221 GLU A N 1
ATOM 1803 C CA . GLU A 1 221 ? 29.808 -4.958 -25.466 1.00 92.06 221 GLU A CA 1
ATOM 1804 C C . GLU A 1 221 ? 28.659 -4.253 -24.732 1.00 92.06 221 GLU A C 1
ATOM 1806 O O . GLU A 1 221 ? 27.976 -4.878 -23.926 1.00 92.06 221 GLU A O 1
ATOM 1811 N N . THR A 1 222 ? 28.389 -2.983 -25.053 1.00 93.88 222 THR A N 1
ATOM 1812 C CA . THR A 1 222 ? 27.283 -2.222 -24.451 1.00 93.88 222 THR A CA 1
ATOM 1813 C C . THR A 1 222 ? 25.909 -2.833 -24.755 1.00 93.88 222 THR A C 1
ATOM 1815 O O . THR A 1 222 ? 25.040 -2.839 -23.889 1.00 93.88 222 THR A O 1
ATOM 1818 N N . LEU A 1 223 ? 25.697 -3.381 -25.955 1.00 95.00 223 LEU A N 1
ATOM 1819 C CA . LEU A 1 223 ? 24.418 -3.984 -26.352 1.00 95.00 223 LEU A CA 1
ATOM 1820 C C . LEU A 1 223 ? 24.187 -5.392 -25.776 1.00 95.00 223 LEU A C 1
ATOM 1822 O O . LEU A 1 223 ? 23.055 -5.875 -25.814 1.00 95.00 223 LEU A O 1
ATOM 1826 N N . GLN A 1 224 ? 25.213 -6.051 -25.221 1.00 93.50 224 GLN A N 1
ATOM 1827 C CA . GLN A 1 224 ? 25.096 -7.431 -24.728 1.00 93.50 224 GLN A CA 1
ATOM 1828 C C . GLN A 1 224 ? 24.024 -7.615 -23.658 1.00 93.50 224 GLN A C 1
ATOM 1830 O O . GLN A 1 224 ? 23.388 -8.666 -23.622 1.00 93.50 224 GLN A O 1
ATOM 1835 N N . ILE A 1 225 ? 23.784 -6.590 -22.839 1.00 93.62 225 ILE A N 1
ATOM 1836 C CA . ILE A 1 225 ? 22.750 -6.599 -21.797 1.00 93.62 225 ILE A CA 1
ATOM 1837 C C . ILE A 1 225 ? 21.335 -6.827 -22.353 1.00 93.62 225 ILE A C 1
ATOM 1839 O O . ILE A 1 225 ? 20.458 -7.286 -21.629 1.00 93.62 225 ILE A O 1
ATOM 1843 N N . PHE A 1 226 ? 21.114 -6.554 -23.641 1.00 95.69 226 PHE A N 1
ATOM 1844 C CA . PHE A 1 226 ? 19.837 -6.761 -24.318 1.00 95.69 226 PHE A CA 1
ATOM 1845 C C . PHE A 1 226 ? 19.746 -8.068 -25.107 1.00 95.69 226 PHE A C 1
ATOM 1847 O O . PHE A 1 226 ? 18.652 -8.473 -25.502 1.00 95.69 226 PHE A O 1
ATOM 1854 N N . PHE A 1 227 ? 20.856 -8.767 -25.346 1.00 93.19 227 PHE A N 1
ATOM 1855 C CA . PHE A 1 227 ? 20.825 -9.980 -26.159 1.00 93.19 227 PHE A CA 1
ATOM 1856 C C . PHE A 1 227 ? 20.135 -11.129 -25.421 1.00 93.19 227 PHE A C 1
ATOM 1858 O O . PHE A 1 227 ? 20.666 -11.679 -24.461 1.00 93.19 227 PHE A O 1
ATOM 1865 N N . GLY A 1 228 ? 18.955 -11.517 -25.913 1.00 87.75 228 GLY A N 1
ATOM 1866 C CA . GLY A 1 228 ? 18.144 -12.577 -25.307 1.00 87.75 228 GLY A CA 1
ATOM 1867 C C . GLY A 1 228 ? 17.515 -12.185 -23.968 1.00 87.75 228 GLY A C 1
ATOM 1868 O O . GLY A 1 228 ? 17.023 -13.059 -23.258 1.00 87.75 228 GLY A O 1
ATOM 1869 N N . ALA A 1 229 ? 17.542 -10.898 -23.613 1.00 93.19 229 ALA A N 1
ATOM 1870 C CA . ALA A 1 229 ? 16.909 -10.399 -22.405 1.00 93.19 229 ALA A CA 1
ATOM 1871 C C . ALA A 1 229 ? 15.396 -10.227 -22.601 1.00 93.19 229 ALA A C 1
ATOM 1873 O O . ALA A 1 229 ? 14.919 -9.993 -23.713 1.00 93.19 229 ALA A O 1
ATOM 1874 N N . HIS A 1 230 ? 14.649 -10.303 -21.499 1.00 95.81 230 HIS A N 1
ATOM 1875 C CA . HIS A 1 230 ? 13.234 -9.947 -21.463 1.00 95.81 230 HIS A CA 1
ATOM 1876 C C . HIS A 1 230 ? 13.065 -8.579 -20.782 1.00 95.81 230 HIS A C 1
ATOM 1878 O O . HIS A 1 230 ? 13.660 -8.379 -19.720 1.00 95.81 230 HIS A O 1
ATOM 1884 N N . PRO A 1 231 ? 12.257 -7.659 -21.348 1.00 96.12 231 PRO A N 1
ATOM 1885 C CA . PRO A 1 231 ? 12.033 -6.324 -20.785 1.00 96.12 231 PRO A CA 1
ATOM 1886 C C . PRO A 1 231 ? 11.621 -6.353 -19.311 1.00 96.12 231 PRO A C 1
ATOM 1888 O O . PRO A 1 231 ? 12.138 -5.575 -18.515 1.00 96.12 231 PRO A O 1
ATOM 1891 N N . GLU A 1 232 ? 10.740 -7.288 -18.946 1.00 95.88 232 GLU A N 1
ATOM 1892 C CA . GLU A 1 232 ? 10.240 -7.431 -17.576 1.00 95.88 232 GLU A CA 1
ATOM 1893 C C . GLU A 1 232 ? 11.347 -7.802 -16.591 1.00 95.88 232 GLU A C 1
ATOM 1895 O O . GLU A 1 232 ? 11.495 -7.141 -15.570 1.00 95.88 232 GLU A O 1
ATOM 1900 N N . HIS A 1 233 ? 12.208 -8.764 -16.935 1.00 95.38 233 HIS A N 1
ATOM 1901 C CA . HIS A 1 233 ? 13.331 -9.143 -16.071 1.00 95.38 233 HIS A CA 1
ATOM 1902 C C . HIS A 1 233 ? 14.334 -7.998 -15.887 1.00 95.38 233 HIS A C 1
ATOM 1904 O O . HIS A 1 233 ? 14.918 -7.849 -14.816 1.00 95.38 233 HIS A O 1
ATOM 1910 N N . ILE A 1 234 ? 14.550 -7.181 -16.925 1.00 95.50 234 ILE A N 1
ATOM 1911 C CA . ILE A 1 234 ? 15.403 -5.994 -16.806 1.00 95.50 234 ILE A CA 1
ATOM 1912 C C . ILE A 1 234 ? 14.761 -4.991 -15.848 1.00 95.50 234 ILE A C 1
ATOM 1914 O O . ILE A 1 234 ? 15.440 -4.484 -14.958 1.00 95.50 234 ILE A O 1
ATOM 1918 N N . LEU A 1 235 ? 13.467 -4.705 -16.012 1.00 95.19 235 LEU A N 1
ATOM 1919 C CA . LEU A 1 235 ? 12.762 -3.772 -15.141 1.00 95.19 235 LEU A CA 1
ATOM 1920 C C . LEU A 1 235 ? 12.749 -4.261 -13.687 1.00 95.19 235 LEU A C 1
ATOM 1922 O O . LEU A 1 235 ? 13.020 -3.469 -12.791 1.00 95.19 235 LEU A O 1
ATOM 1926 N N . GLU A 1 236 ? 12.491 -5.546 -13.445 1.00 92.94 236 GLU A N 1
ATOM 1927 C CA . GLU A 1 236 ? 12.562 -6.157 -12.113 1.00 92.94 236 GLU A CA 1
ATOM 1928 C C . GLU A 1 236 ? 13.937 -5.933 -11.474 1.00 92.94 236 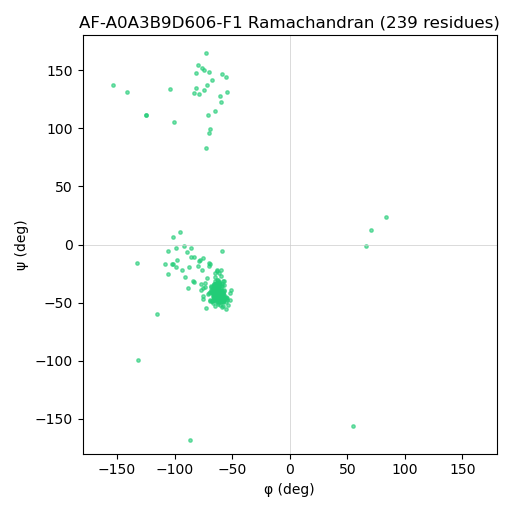GLU A C 1
ATOM 1930 O O . GLU A 1 236 ? 14.014 -5.393 -10.372 1.00 92.94 236 GLU A O 1
ATOM 1935 N N . GLN A 1 237 ? 15.026 -6.211 -12.200 1.00 92.25 237 GLN A N 1
ATOM 1936 C CA . GLN A 1 237 ? 16.388 -5.952 -11.717 1.00 92.25 237 GLN A CA 1
ATOM 1937 C C . GLN A 1 237 ? 16.628 -4.468 -11.412 1.00 92.25 237 GLN A C 1
ATOM 1939 O O . GLN A 1 237 ? 17.193 -4.133 -10.374 1.00 92.25 237 GLN A O 1
ATOM 1944 N N . MET A 1 238 ? 16.143 -3.555 -12.262 1.00 91.44 238 MET A N 1
ATOM 1945 C CA . MET A 1 238 ? 16.231 -2.112 -11.994 1.00 91.44 238 MET A CA 1
ATOM 1946 C C . MET A 1 238 ? 15.460 -1.702 -10.728 1.00 91.44 238 MET A C 1
ATOM 1948 O O . MET A 1 238 ? 15.825 -0.721 -10.080 1.00 91.44 238 MET A O 1
ATOM 1952 N N . MET A 1 239 ? 14.379 -2.406 -10.389 1.00 89.12 239 MET A N 1
ATOM 1953 C CA . MET A 1 239 ? 13.513 -2.111 -9.243 1.00 89.12 239 MET A CA 1
ATOM 1954 C C . MET A 1 239 ? 13.980 -2.765 -7.930 1.00 89.12 239 MET A C 1
ATOM 1956 O O . MET A 1 239 ? 13.557 -2.315 -6.857 1.00 89.12 239 MET A O 1
ATOM 1960 N N . GLU A 1 240 ? 14.815 -3.805 -8.006 1.00 83.25 240 GLU A N 1
ATOM 1961 C CA . GLU A 1 240 ? 15.453 -4.477 -6.863 1.00 83.25 240 GLU A CA 1
ATOM 1962 C C . GLU A 1 240 ? 16.741 -3.780 -6.390 1.00 83.25 240 GLU A C 1
ATOM 1964 O O . GLU A 1 240 ? 17.045 -3.801 -5.193 1.00 83.25 240 GLU A O 1
ATOM 1969 N N . GLU A 1 241 ? 17.485 -3.148 -7.305 1.00 67.94 241 GLU A N 1
ATOM 1970 C CA . GLU A 1 241 ? 18.691 -2.353 -7.008 1.00 67.94 241 GLU A CA 1
ATOM 1971 C C . GLU A 1 241 ? 18.391 -0.978 -6.400 1.00 67.94 241 GLU A C 1
ATOM 1973 O O . GLU A 1 241 ? 19.212 -0.465 -5.592 1.00 67.94 241 GLU A O 1
#

Foldseek 3Di:
DDDLVVLLVLLLLLLVLLVFDNVLVVVLVVLVVQLVVCLVVLVVLQVQLLVLLVLLLVLLVVVLCQLPPDPAHPLVSQLVSLVSLVVSPPRNDDLLFHHPPNCQLNVLSVLLNVLRSVLSVPVVSSVVNNVSSVSNNVSSVVRSPGDDADSSLVSSCVVPNDPVVLVPDDSVCNRVVSVVCCVPVHVVSQLVSLVSSLVSLVVCQVVLVPDDDPVSVVSNVSNPVSDVDHSVVSVVSNNVD

pLDDT: mean 92.97, std 8.22, range [36.72, 98.56]

Sequence (241 aa):
MFGRNDFIENIKDALAAAGCDMGAFRSWQKMYDKLKKKKSEQEDRYRRCREQTKRVQEDAQLMEHMLTTAQSVDGKEFGRLLKDLRQMQNSFDHEFLVSKEDQEFHSTYDTILRLGTKALNAPDQKLLLQSEIENLLALLKENLEKEEPEIAALTFYYQFGSDQELAQLPPAEKLSKITYLYECEFRRPILQLLESGISGAGEQKHTYETATDRGSRKKYETLQIFFGAHPEHILEQMMEE

Solvent-accessible surface area (backbone atoms only — not comparable to full-atom values): 13244 Å² total; per-residue (Å²): 137,84,56,80,70,48,60,65,52,47,50,51,51,21,28,54,74,32,68,40,67,62,68,61,50,54,56,49,48,58,52,49,56,53,37,62,72,41,33,63,63,48,44,55,50,53,51,49,17,51,52,42,45,50,51,51,43,54,48,43,51,52,53,47,49,39,69,75,69,42,98,67,66,60,64,70,60,53,46,47,47,53,49,53,52,63,73,46,63,80,53,30,55,32,82,82,49,44,37,90,79,42,60,68,62,53,53,35,53,51,48,46,67,68,50,47,71,65,18,77,80,33,72,72,44,34,54,48,47,51,54,35,43,54,50,45,48,53,53,48,49,56,38,73,68,47,78,81,72,57,54,65,23,51,35,38,31,77,74,73,58,53,72,71,63,51,70,72,44,59,78,86,49,41,57,56,51,28,44,49,50,31,43,63,74,51,50,48,58,52,38,56,49,39,47,50,19,29,51,38,30,59,72,46,39,75,73,24,73,77,42,84,51,71,67,42,37,52,51,42,62,45,33,49,80,36,66,91,56,54,43,66,63,52,51,51,52,65,72,74,90